Protein AF-A0A9D1MWW4-F1 (afdb_monomer_lite)

Foldseek 3Di:
DVVVVVVVVVVVVVVVVPDDDPDDDDPDDPDDPDDPPQAKDFDPCVVVVCVVVVPDPAAAQPFWDAPADCLLLPPVSVCNRTPRFQWAADDDDPPDDPPPPSNHTDQQGKFKKKWKDAPVDDPVPPPTDIDHHRDTDRRLEFAWMKMWIFIATNVGHTNDIDHIDIHGYHHPQFKAQPFADPVLVCCLVVFAEAQDKDADDQDTDIPHDFDKDKWKFKWFDDPHRTDPDTQATLVVLDGDPPCCVQAHSNGMGHHHPVQADPPQDFGMKMWMWMAGPSGYIYDIDIGTHGYDYDDPVPPDVVVVVVVVVVVVVVVVVVVVVVVVPDDPPPDDDDDDDDDDDDDD

Sequence (344 aa):
MKKILSLIIALMLLFSLTTVATAFAEEPTEGEEEQPARVVTVAEDVFTALEDITSLPTLHAAGNFQLNYDWLLDETTVKSVFVGAEYTLATPEEGEEEDTDKFAVAEGSDKVSVEYCSPSKDYKDENWSTTSPGKDISISASGWWNFRFVLKDADGEVLARTSYVSIYFSDEKAPVINDLSSDMKKVQEEGITVGSTYTIRTNLSINDTSSTTVTYVVYKYVKGAWTSEPIYDSKTKVVAEGYEDGISTSGVITMHEDDVLAGNSPVYKIVYTVTDAVGYVSATKEMTLFAKEAEDDAPNKMQVLQIVLYCVAAASAVAIVVLLLVKPKKATDSVNNDSGKSNK

Structure (mmCIF, N/CA/C/O backbone):
data_AF-A0A9D1MWW4-F1
#
_entry.id   AF-A0A9D1MWW4-F1
#
loop_
_atom_site.group_PDB
_atom_site.id
_atom_site.type_symbol
_atom_site.label_atom_id
_atom_site.label_alt_id
_atom_site.label_comp_id
_atom_site.label_asym_id
_atom_site.label_entity_id
_atom_site.label_seq_id
_atom_site.pdbx_PDB_ins_code
_atom_site.Cartn_x
_atom_site.Cartn_y
_atom_site.Cartn_z
_atom_site.occupancy
_atom_site.B_iso_or_equiv
_atom_site.auth_seq_id
_atom_site.auth_comp_id
_atom_site.auth_asym_id
_atom_site.auth_atom_id
_atom_site.pdbx_PDB_model_num
ATOM 1 N N . MET A 1 1 ? 42.847 -42.716 6.492 1.00 46.34 1 MET A N 1
ATOM 2 C CA . MET A 1 1 ? 41.615 -43.031 5.730 1.00 46.34 1 MET A CA 1
ATOM 3 C C . MET A 1 1 ? 40.570 -41.909 5.722 1.00 46.34 1 MET A C 1
ATOM 5 O O . MET A 1 1 ? 40.083 -41.614 4.644 1.00 46.34 1 MET A O 1
ATOM 9 N N . LYS A 1 2 ? 40.278 -41.196 6.826 1.00 39.16 2 LYS A N 1
ATOM 10 C CA . LYS A 1 2 ? 39.302 -40.073 6.806 1.00 39.16 2 LYS A CA 1
ATOM 11 C C . LYS A 1 2 ? 39.681 -38.873 5.910 1.00 39.16 2 LYS A C 1
ATOM 13 O O . LYS A 1 2 ? 38.801 -38.260 5.325 1.00 39.16 2 LYS A O 1
ATOM 18 N N . LYS A 1 3 ? 40.976 -38.572 5.739 1.00 40.72 3 LYS A N 1
ATOM 19 C CA . LYS A 1 3 ? 41.440 -37.449 4.891 1.00 40.72 3 LYS A CA 1
ATOM 20 C C . LYS A 1 3 ? 41.408 -37.733 3.379 1.00 40.72 3 LYS A C 1
ATOM 22 O O . LYS A 1 3 ? 41.350 -36.798 2.599 1.00 40.72 3 LYS A O 1
ATOM 27 N N . ILE A 1 4 ? 41.406 -39.006 2.974 1.00 52.12 4 ILE A N 1
ATOM 28 C CA . ILE A 1 4 ? 41.345 -39.410 1.555 1.00 52.12 4 ILE A CA 1
ATOM 29 C C . ILE A 1 4 ? 39.887 -39.446 1.077 1.00 52.12 4 ILE A C 1
ATOM 31 O O . ILE A 1 4 ? 39.592 -39.033 -0.037 1.00 52.12 4 ILE A O 1
ATOM 35 N N . LEU A 1 5 ? 38.958 -39.838 1.955 1.00 45.62 5 LEU A N 1
ATOM 36 C CA . LEU A 1 5 ? 37.527 -39.868 1.643 1.00 45.62 5 LEU A CA 1
ATOM 37 C C . LEU A 1 5 ? 36.947 -38.456 1.434 1.00 45.62 5 LEU A C 1
ATOM 39 O O . LEU A 1 5 ? 36.137 -38.250 0.539 1.00 45.62 5 LEU A O 1
ATOM 43 N N . SER A 1 6 ? 37.421 -37.468 2.201 1.00 45.72 6 SER A N 1
ATOM 44 C CA . SER A 1 6 ? 36.998 -36.069 2.042 1.00 45.72 6 SER A CA 1
ATOM 45 C C . SER A 1 6 ? 37.499 -35.432 0.741 1.00 45.72 6 SER A C 1
ATOM 47 O O . SER A 1 6 ? 36.835 -34.547 0.212 1.00 45.72 6 SER A O 1
ATOM 49 N N . LEU A 1 7 ? 38.643 -35.886 0.215 1.00 43.28 7 LEU A N 1
ATOM 50 C CA . LEU A 1 7 ? 39.197 -35.390 -1.046 1.00 43.28 7 LEU A CA 1
ATOM 51 C C . LEU A 1 7 ? 38.421 -35.946 -2.250 1.00 43.28 7 LEU A C 1
ATOM 53 O O . LEU A 1 7 ? 38.184 -35.223 -3.206 1.00 43.28 7 LEU A O 1
ATOM 57 N N . ILE A 1 8 ? 37.966 -37.201 -2.174 1.00 55.44 8 ILE A N 1
ATOM 58 C CA . ILE A 1 8 ? 37.160 -37.844 -3.226 1.00 55.44 8 ILE A CA 1
ATOM 59 C C . ILE A 1 8 ? 35.765 -37.206 -3.317 1.00 55.44 8 ILE A C 1
ATOM 61 O O . ILE A 1 8 ? 35.264 -36.988 -4.415 1.00 55.44 8 ILE A O 1
ATOM 65 N N . ILE A 1 9 ? 35.165 -36.839 -2.181 1.00 52.47 9 ILE A N 1
ATOM 66 C CA . ILE A 1 9 ? 33.856 -36.166 -2.151 1.00 52.47 9 ILE A CA 1
ATOM 67 C C . ILE A 1 9 ? 33.964 -34.724 -2.679 1.00 52.47 9 ILE A C 1
ATOM 69 O O . ILE A 1 9 ? 33.108 -34.293 -3.446 1.00 52.47 9 ILE A O 1
ATOM 73 N N . ALA A 1 10 ? 35.043 -34.004 -2.351 1.00 49.88 10 ALA A N 1
ATOM 74 C CA . ALA A 1 10 ? 35.299 -32.675 -2.911 1.00 49.88 10 ALA A CA 1
ATOM 75 C C . ALA A 1 10 ? 35.588 -32.718 -4.426 1.00 49.88 10 ALA A C 1
ATOM 77 O O . ALA A 1 10 ? 35.168 -31.821 -5.152 1.00 49.88 10 ALA A O 1
ATOM 78 N N . LEU A 1 11 ? 36.244 -33.777 -4.919 1.00 43.66 11 LEU A N 1
ATOM 79 C CA . LEU A 1 11 ? 36.512 -33.966 -6.348 1.00 43.66 11 LEU A CA 1
ATOM 80 C C . LEU A 1 11 ? 35.246 -34.349 -7.139 1.00 43.66 11 LEU A C 1
ATOM 82 O O . LEU A 1 11 ? 35.094 -33.915 -8.276 1.00 43.66 11 LEU A O 1
ATOM 86 N N . MET A 1 12 ? 34.316 -35.108 -6.541 1.00 49.41 12 MET A N 1
ATOM 87 C CA . MET A 1 12 ? 33.012 -35.399 -7.159 1.00 49.41 12 MET A CA 1
ATOM 88 C C . MET A 1 12 ? 32.105 -34.164 -7.227 1.00 49.41 12 MET A C 1
ATOM 90 O O . MET A 1 12 ? 31.415 -33.986 -8.225 1.00 49.41 12 MET A O 1
ATOM 94 N N . LEU A 1 13 ? 32.153 -33.281 -6.222 1.00 42.94 13 LEU A N 1
ATOM 95 C CA . LEU A 1 13 ? 31.431 -32.002 -6.248 1.00 42.94 13 LEU A CA 1
ATOM 96 C C . LEU A 1 13 ? 32.007 -31.015 -7.277 1.00 42.94 13 LEU A C 1
ATOM 98 O O . LEU A 1 13 ? 31.256 -30.233 -7.854 1.00 42.94 13 LEU A O 1
ATOM 102 N N . LEU A 1 14 ? 33.314 -31.084 -7.561 1.00 39.47 14 LEU A N 1
ATOM 103 C CA . LEU A 1 14 ? 33.930 -30.292 -8.632 1.00 39.47 14 LEU A CA 1
ATOM 104 C C . LEU A 1 14 ? 33.574 -30.803 -10.041 1.00 39.47 14 LEU A C 1
ATOM 106 O O . LEU A 1 14 ? 33.536 -30.007 -10.972 1.00 39.47 14 LEU A O 1
ATOM 110 N N . PHE A 1 15 ? 33.284 -32.100 -10.203 1.00 41.88 15 PHE A N 1
ATOM 111 C CA . PHE A 1 15 ? 32.857 -32.682 -11.486 1.00 41.88 15 PHE A CA 1
ATOM 112 C C . PHE A 1 15 ? 31.350 -32.550 -11.756 1.00 41.88 15 PHE A C 1
ATOM 114 O O . PHE A 1 15 ? 30.936 -32.608 -12.911 1.00 41.88 15 PHE A O 1
ATOM 121 N N . SER A 1 16 ? 30.520 -32.312 -10.734 1.00 38.75 16 SER A N 1
ATOM 122 C CA . SER A 1 16 ? 29.095 -31.994 -10.926 1.00 38.75 16 SER A CA 1
ATOM 123 C C . SER A 1 16 ? 28.831 -30.545 -11.359 1.00 38.75 16 SER A C 1
ATOM 125 O O . SER A 1 16 ? 27.694 -30.208 -11.662 1.00 38.75 16 SER A O 1
ATOM 127 N N . LEU A 1 17 ? 29.861 -29.692 -11.406 1.00 36.84 17 LEU A N 1
ATOM 128 C CA . LEU A 1 17 ? 29.777 -28.296 -11.861 1.00 36.84 17 LEU A CA 1
ATOM 129 C C . LEU A 1 17 ? 30.197 -28.097 -13.332 1.00 36.84 17 LEU A C 1
ATOM 131 O O . LEU A 1 17 ? 30.182 -26.972 -13.819 1.00 36.84 17 LEU A O 1
ATOM 135 N N . THR A 1 18 ? 30.538 -29.165 -14.063 1.00 41.66 18 THR A N 1
ATOM 136 C CA . THR A 1 18 ? 30.966 -29.095 -15.477 1.00 41.66 18 THR A CA 1
ATOM 137 C C . THR A 1 18 ? 30.227 -30.073 -16.390 1.00 41.66 18 THR A C 1
ATOM 139 O O . THR A 1 18 ? 30.796 -30.626 -17.329 1.00 41.66 18 THR A O 1
ATOM 142 N N . THR A 1 19 ? 28.926 -30.256 -16.168 1.00 35.41 19 THR A N 1
ATOM 143 C CA . THR A 1 19 ? 28.045 -30.850 -17.182 1.00 35.41 19 THR A CA 1
ATOM 144 C C . THR A 1 19 ? 26.983 -29.836 -17.571 1.00 35.41 19 THR A C 1
ATOM 146 O O . THR A 1 19 ? 25.923 -29.728 -16.965 1.00 35.41 19 THR A O 1
ATOM 149 N N . VAL A 1 20 ? 27.314 -29.059 -18.605 1.00 36.84 20 VAL A N 1
ATOM 150 C CA . VAL A 1 20 ? 26.319 -28.439 -19.477 1.00 36.84 20 VAL A CA 1
ATOM 151 C C . VAL A 1 20 ? 25.357 -29.551 -19.882 1.00 36.84 20 VAL A C 1
ATOM 153 O O . VAL A 1 20 ? 25.791 -30.596 -20.377 1.00 36.84 20 VAL A O 1
ATOM 156 N N . ALA A 1 21 ? 24.072 -29.352 -19.604 1.00 32.41 21 ALA A N 1
ATOM 157 C CA . ALA A 1 21 ? 23.013 -30.237 -20.044 1.00 32.41 21 ALA A CA 1
ATOM 158 C C . ALA A 1 21 ? 23.084 -30.364 -21.573 1.00 32.41 21 ALA A C 1
ATOM 160 O O . ALA A 1 21 ? 22.680 -29.473 -22.310 1.00 32.41 21 ALA A O 1
ATOM 161 N N . THR A 1 22 ? 23.636 -31.477 -22.045 1.00 39.69 22 THR A N 1
ATOM 162 C CA . THR A 1 22 ? 23.396 -31.979 -23.393 1.00 39.69 22 THR A CA 1
ATOM 163 C C . THR A 1 22 ? 22.080 -32.736 -23.307 1.00 39.69 22 THR A C 1
ATOM 165 O O . THR A 1 22 ? 22.032 -33.880 -22.859 1.00 39.69 22 THR A O 1
ATOM 168 N N . ALA A 1 23 ? 20.982 -32.056 -23.638 1.00 31.34 23 ALA A N 1
ATOM 169 C CA . ALA A 1 23 ? 19.735 -32.742 -23.929 1.00 31.34 23 ALA A CA 1
ATOM 170 C C . ALA A 1 23 ? 19.938 -33.556 -25.215 1.00 31.34 23 ALA A C 1
ATOM 172 O O . ALA A 1 23 ? 20.540 -33.082 -26.179 1.00 31.34 23 ALA A O 1
ATOM 173 N N . PHE A 1 24 ? 19.516 -34.816 -25.167 1.00 30.27 24 PHE A N 1
ATOM 174 C CA . PHE A 1 24 ? 19.646 -35.788 -26.242 1.00 30.27 24 PHE A CA 1
ATOM 175 C C . PHE A 1 24 ? 18.999 -35.271 -27.531 1.00 30.27 24 PHE A C 1
ATOM 177 O O . PHE A 1 24 ? 17.846 -34.852 -27.518 1.00 30.27 24 PHE A O 1
ATOM 184 N N . ALA A 1 25 ? 19.749 -35.348 -28.630 1.00 33.91 25 ALA A N 1
ATOM 185 C CA . ALA A 1 25 ? 19.219 -35.204 -29.975 1.00 33.91 25 ALA A CA 1
ATOM 186 C C . ALA A 1 25 ? 18.240 -36.355 -30.253 1.00 33.91 25 ALA A C 1
ATOM 188 O O . ALA A 1 25 ? 18.634 -37.523 -30.290 1.00 33.91 25 ALA A O 1
ATOM 189 N N . GLU A 1 26 ? 16.967 -36.011 -30.406 1.00 32.97 26 GLU A N 1
ATOM 190 C CA . GLU A 1 26 ? 15.970 -36.834 -31.081 1.00 32.97 26 GLU A CA 1
ATOM 191 C C . GLU A 1 26 ? 16.338 -36.862 -32.580 1.00 32.97 26 GLU A C 1
ATOM 193 O O . GLU A 1 26 ? 16.789 -35.851 -33.125 1.00 32.97 26 GLU A O 1
ATOM 198 N N . GLU A 1 27 ? 16.273 -38.030 -33.231 1.00 33.47 27 GLU A N 1
ATOM 199 C CA . GLU A 1 27 ? 16.581 -38.149 -34.666 1.00 33.47 27 GLU A CA 1
ATOM 200 C C . GLU A 1 27 ? 15.709 -37.176 -35.481 1.00 33.47 27 GLU A C 1
ATOM 202 O O . GLU A 1 27 ? 14.513 -37.063 -35.201 1.00 33.47 27 GLU A O 1
ATOM 207 N N . PRO A 1 28 ? 16.262 -36.476 -36.490 1.00 35.19 28 PRO A N 1
ATOM 208 C CA . PRO A 1 28 ? 15.517 -35.447 -37.191 1.00 35.19 28 PRO A CA 1
ATOM 209 C C . PRO A 1 28 ? 14.438 -36.089 -38.066 1.00 35.19 28 PRO A C 1
ATOM 211 O O . PRO A 1 28 ? 14.731 -36.846 -38.994 1.00 35.19 28 PRO A O 1
ATOM 214 N N . THR A 1 29 ? 13.180 -35.740 -37.813 1.00 39.19 29 THR A N 1
ATOM 215 C CA . THR A 1 29 ? 12.151 -35.763 -38.853 1.00 39.19 29 THR A CA 1
ATOM 216 C C . THR A 1 29 ? 12.587 -34.804 -39.957 1.00 39.19 29 THR A C 1
ATOM 218 O O . THR A 1 29 ? 12.732 -33.607 -39.722 1.00 39.19 29 THR A O 1
ATOM 221 N N . GLU A 1 30 ? 12.850 -35.336 -41.152 1.00 39.34 30 GLU A N 1
ATOM 222 C CA . GLU A 1 30 ? 13.152 -34.537 -42.339 1.00 39.34 30 GLU A CA 1
ATOM 223 C C . GLU A 1 30 ? 12.037 -33.511 -42.584 1.00 39.34 30 GLU A C 1
ATOM 225 O O . GLU A 1 30 ? 10.901 -33.884 -42.883 1.00 39.34 30 GLU A O 1
ATOM 230 N N . GLY A 1 31 ? 12.391 -32.226 -42.508 1.00 46.25 31 GLY A N 1
ATOM 231 C CA . GLY A 1 31 ? 11.574 -31.134 -43.029 1.00 46.25 31 GLY A CA 1
ATOM 232 C C . GLY A 1 31 ? 11.168 -30.082 -42.005 1.00 46.25 31 GLY A C 1
ATOM 233 O O . GLY A 1 31 ? 9.990 -29.973 -41.711 1.00 46.25 31 GLY A O 1
ATOM 234 N N . GLU A 1 32 ? 12.137 -29.314 -41.510 1.00 38.41 32 GLU A N 1
ATOM 235 C CA . GLU A 1 32 ? 12.096 -27.858 -41.273 1.00 38.41 32 GLU A CA 1
ATOM 236 C C . GLU A 1 32 ? 13.439 -27.498 -40.615 1.00 38.41 32 GLU A C 1
ATOM 238 O O . GLU A 1 32 ? 13.757 -27.971 -39.528 1.00 38.41 32 GLU A O 1
ATOM 243 N N . GLU A 1 33 ? 14.300 -26.752 -41.317 1.00 35.81 33 GLU A N 1
ATOM 244 C CA . GLU A 1 33 ? 15.530 -26.220 -40.718 1.00 35.81 33 GLU A CA 1
ATOM 245 C C . GLU A 1 33 ? 15.128 -25.147 -39.694 1.00 35.81 33 GLU A C 1
ATOM 247 O O . GLU A 1 33 ? 14.964 -23.979 -40.045 1.00 35.81 33 GLU A O 1
ATOM 252 N N . GLU A 1 34 ? 14.937 -25.536 -38.430 1.00 39.41 34 GLU A N 1
ATOM 253 C CA . GLU A 1 34 ? 14.918 -24.583 -37.320 1.00 39.41 34 GLU A CA 1
ATOM 254 C C . GLU A 1 34 ? 16.267 -23.856 -37.317 1.00 39.41 34 GLU A C 1
ATOM 256 O O . GLU A 1 34 ? 17.320 -24.446 -37.047 1.00 39.41 34 GLU A O 1
ATOM 261 N N . GLN A 1 35 ? 16.254 -22.564 -37.658 1.00 42.75 35 GLN A N 1
ATOM 262 C CA . GLN A 1 35 ? 17.411 -21.715 -37.414 1.00 42.75 35 GLN A CA 1
ATOM 263 C C . GLN A 1 35 ? 17.721 -21.787 -35.913 1.00 42.75 35 GLN A C 1
ATOM 265 O O . GLN A 1 35 ? 16.809 -21.600 -35.105 1.00 42.75 35 GLN A O 1
ATOM 270 N N . PRO A 1 36 ? 18.971 -22.077 -35.510 1.00 43.97 36 PRO A N 1
ATOM 271 C CA . PRO A 1 36 ? 19.301 -22.153 -34.097 1.00 43.97 36 PRO A CA 1
ATOM 272 C C . PRO A 1 36 ? 18.956 -20.815 -33.439 1.00 43.97 36 PRO A C 1
ATOM 274 O O . PRO A 1 36 ? 19.409 -19.769 -33.906 1.00 43.97 36 PRO A O 1
ATOM 277 N N . ALA A 1 37 ? 18.150 -20.853 -32.373 1.00 56.47 37 ALA A N 1
ATOM 278 C CA . ALA A 1 37 ? 17.769 -19.666 -31.615 1.00 56.47 37 ALA A CA 1
ATOM 279 C C . ALA A 1 37 ? 19.021 -18.838 -31.271 1.00 56.47 37 ALA A C 1
ATOM 281 O O . ALA A 1 37 ? 19.982 -19.360 -30.694 1.00 56.47 37 ALA A O 1
ATOM 282 N N . ARG A 1 38 ? 19.035 -17.557 -31.667 1.00 69.69 38 ARG A N 1
ATOM 283 C CA . ARG A 1 38 ? 20.162 -16.644 -31.434 1.00 69.69 38 ARG A CA 1
ATOM 284 C C . ARG A 1 38 ? 20.416 -16.528 -29.930 1.00 69.69 38 ARG A C 1
ATOM 286 O O . ARG A 1 38 ? 19.570 -16.035 -29.189 1.00 69.69 38 ARG A O 1
ATOM 293 N N . VAL A 1 39 ? 21.588 -16.973 -29.481 1.00 68.75 39 VAL A N 1
ATOM 294 C CA . VAL A 1 39 ? 21.973 -16.921 -28.064 1.00 68.75 39 VAL A CA 1
ATOM 295 C C . VAL A 1 39 ? 22.511 -15.532 -27.739 1.00 68.75 39 VAL A C 1
ATOM 297 O O . VAL A 1 39 ? 23.572 -15.153 -28.233 1.00 68.75 39 VAL A O 1
ATOM 300 N N . VAL A 1 40 ? 21.800 -14.800 -26.883 1.00 71.12 40 VAL A N 1
ATOM 301 C CA . VAL A 1 40 ? 22.259 -13.525 -26.320 1.00 71.12 40 VAL A CA 1
ATOM 302 C C . VAL A 1 40 ? 22.621 -13.722 -24.851 1.00 71.12 40 VAL A C 1
ATOM 304 O O . VAL A 1 40 ? 21.863 -14.320 -24.089 1.00 71.12 40 VAL A O 1
ATOM 307 N N . THR A 1 41 ? 23.778 -13.209 -24.433 1.00 77.81 41 THR A N 1
ATOM 308 C CA . THR A 1 41 ? 24.230 -13.258 -23.031 1.00 77.81 41 THR A CA 1
ATOM 309 C C . THR A 1 41 ? 24.564 -11.870 -22.507 1.00 77.81 41 THR A C 1
ATOM 311 O O . THR A 1 41 ? 25.011 -11.014 -23.266 1.00 77.81 41 THR A O 1
ATOM 314 N N . VAL A 1 42 ? 24.392 -11.651 -21.203 1.00 72.75 42 VAL A N 1
ATOM 315 C CA . VAL A 1 42 ? 24.791 -10.399 -20.543 1.00 72.75 42 VAL A CA 1
ATOM 316 C C . VAL A 1 42 ? 26.218 -10.529 -20.020 1.00 72.75 42 VAL A C 1
ATOM 318 O O . VAL A 1 42 ? 26.533 -11.514 -19.352 1.00 72.75 42 VAL A O 1
ATOM 321 N N . ALA A 1 43 ? 27.073 -9.554 -20.322 1.00 69.94 43 ALA A N 1
ATOM 322 C CA . ALA A 1 43 ? 28.448 -9.535 -19.832 1.00 69.94 43 ALA A CA 1
ATOM 323 C C . ALA A 1 43 ? 28.528 -9.164 -18.328 1.00 69.94 43 ALA A C 1
ATOM 325 O O . ALA A 1 43 ? 27.675 -8.453 -17.796 1.00 69.94 43 ALA A O 1
ATOM 326 N N . GLU A 1 44 ? 29.528 -9.679 -17.602 1.00 57.19 44 GLU A N 1
ATOM 327 C CA . GLU A 1 44 ? 29.669 -9.474 -16.143 1.00 57.19 44 GLU A CA 1
ATOM 328 C C . GLU A 1 44 ? 30.106 -8.044 -15.756 1.00 57.19 44 GLU A C 1
ATOM 330 O O . GLU A 1 44 ? 29.868 -7.598 -14.637 1.00 57.19 44 GLU A O 1
ATOM 335 N N . ASP A 1 45 ? 30.713 -7.295 -16.672 1.00 56.81 45 ASP A N 1
ATOM 336 C CA . ASP A 1 45 ? 31.171 -5.906 -16.511 1.00 56.81 45 ASP A CA 1
ATOM 337 C C . ASP A 1 45 ? 30.034 -4.864 -16.574 1.00 56.81 45 ASP A C 1
ATOM 339 O O . ASP A 1 45 ? 30.206 -3.710 -16.181 1.00 56.81 45 ASP A O 1
ATOM 343 N N . VAL A 1 46 ? 28.830 -5.285 -16.967 1.00 54.72 46 VAL A N 1
ATOM 344 C CA . VAL A 1 46 ? 27.601 -4.469 -16.983 1.00 54.72 46 VAL A CA 1
ATOM 345 C C . VAL A 1 46 ? 27.216 -3.979 -15.586 1.00 54.72 46 VAL A C 1
ATOM 347 O O . VAL A 1 46 ? 26.645 -2.897 -15.435 1.00 54.72 46 VAL 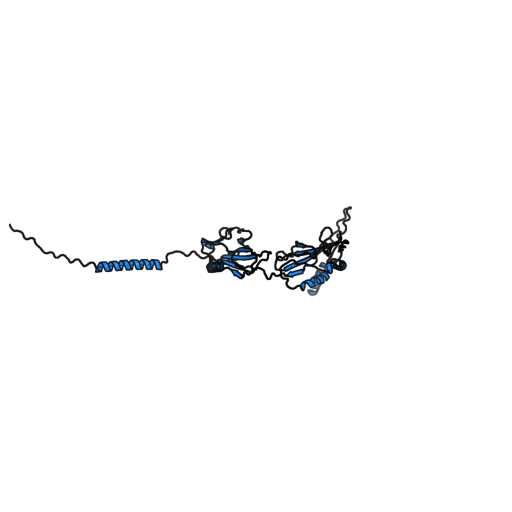A O 1
ATOM 350 N N . PHE A 1 47 ? 27.564 -4.737 -14.543 1.00 52.34 47 PHE A N 1
ATOM 351 C CA . PHE A 1 47 ? 27.344 -4.308 -13.164 1.00 52.34 47 PHE A CA 1
ATOM 352 C C . PHE A 1 47 ? 28.123 -3.040 -12.831 1.00 52.34 47 PHE A C 1
ATOM 354 O O . PHE A 1 47 ? 27.599 -2.211 -12.102 1.00 52.34 47 PHE A O 1
ATOM 361 N N . THR A 1 48 ? 29.298 -2.826 -13.425 1.00 49.69 48 THR A N 1
ATOM 362 C CA . THR A 1 48 ? 30.083 -1.602 -13.230 1.00 49.69 48 THR A CA 1
ATOM 363 C C . THR A 1 48 ? 29.413 -0.382 -13.879 1.00 49.69 48 THR A C 1
ATOM 365 O O . THR A 1 48 ? 29.479 0.715 -13.334 1.00 49.69 48 THR A O 1
ATOM 368 N N . ALA A 1 49 ? 28.677 -0.563 -14.983 1.00 47.62 49 ALA A N 1
ATOM 369 C CA . ALA A 1 49 ? 27.866 0.503 -15.590 1.00 47.62 49 ALA A CA 1
ATOM 370 C C . ALA A 1 49 ? 26.605 0.843 -14.765 1.00 47.62 49 ALA A C 1
ATOM 372 O O . ALA A 1 49 ? 26.124 1.975 -14.798 1.00 47.62 49 ALA A O 1
ATOM 373 N N . LEU A 1 50 ? 26.078 -0.126 -14.005 1.00 51.38 50 LEU A N 1
ATOM 374 C CA . LEU A 1 50 ? 24.996 0.079 -13.036 1.00 51.38 50 LEU A CA 1
ATOM 375 C C . LEU A 1 50 ? 25.518 0.495 -11.644 1.00 51.38 50 LEU A C 1
ATOM 377 O O . LEU A 1 50 ? 24.749 1.018 -10.847 1.00 51.38 50 LEU A O 1
ATOM 381 N N . GLU A 1 51 ? 26.800 0.303 -11.323 1.00 48.66 51 GLU A N 1
ATOM 382 C CA . GLU A 1 51 ? 27.404 0.697 -10.040 1.00 48.66 51 GLU A CA 1
ATOM 383 C C . GLU A 1 51 ? 27.406 2.218 -9.846 1.00 48.66 51 GLU A C 1
ATOM 385 O O . GLU A 1 51 ? 27.221 2.670 -8.715 1.00 48.66 51 GLU A O 1
ATOM 390 N N . ASP A 1 52 ? 27.463 3.015 -10.919 1.00 47.88 52 ASP A N 1
ATOM 391 C CA . ASP A 1 52 ? 27.252 4.470 -10.847 1.00 47.88 52 ASP A CA 1
ATOM 392 C C . ASP A 1 52 ? 25.872 4.836 -10.244 1.00 47.88 52 ASP A C 1
ATOM 394 O O . ASP A 1 52 ? 25.724 5.893 -9.626 1.00 47.88 52 ASP A O 1
ATOM 398 N N . ILE A 1 53 ? 24.877 3.935 -10.310 1.00 48.28 53 ILE A N 1
ATOM 399 C CA . ILE A 1 53 ? 23.531 4.099 -9.718 1.00 48.28 53 ILE A CA 1
ATOM 400 C C . ILE A 1 53 ? 23.551 3.941 -8.197 1.00 48.28 53 ILE A C 1
ATOM 402 O O . ILE A 1 53 ? 22.752 4.568 -7.502 1.00 48.28 53 ILE A O 1
ATOM 406 N N . THR A 1 54 ? 24.473 3.142 -7.649 1.00 43.97 54 THR A N 1
ATOM 407 C CA . THR A 1 54 ? 24.574 2.926 -6.191 1.00 43.97 54 THR A CA 1
ATOM 408 C C . THR A 1 54 ? 24.996 4.186 -5.429 1.00 43.97 54 THR A C 1
ATOM 410 O O . THR A 1 54 ? 24.862 4.245 -4.207 1.00 43.97 54 THR A O 1
ATOM 413 N N . SER A 1 55 ? 25.457 5.212 -6.154 1.00 42.97 55 SER A N 1
ATOM 414 C CA . SER A 1 55 ? 25.785 6.535 -5.624 1.00 42.97 55 SER A CA 1
ATOM 415 C C . SER A 1 55 ? 24.607 7.517 -5.598 1.00 42.97 55 SER A C 1
ATOM 417 O O . SER A 1 55 ? 24.759 8.624 -5.074 1.00 42.97 55 SER A O 1
ATOM 419 N N . LEU A 1 56 ? 23.433 7.142 -6.128 1.00 49.94 56 LEU A N 1
ATOM 420 C CA . LEU A 1 56 ? 22.279 8.034 -6.128 1.00 49.94 56 LEU A CA 1
ATOM 421 C C . LEU A 1 56 ? 21.777 8.228 -4.686 1.00 49.94 56 LEU A C 1
ATOM 423 O O . LEU A 1 56 ? 21.409 7.251 -4.026 1.00 49.94 56 LEU A O 1
ATOM 427 N N . PRO A 1 57 ? 21.758 9.471 -4.167 1.00 49.47 57 PRO A N 1
ATOM 428 C CA . PRO A 1 57 ? 21.145 9.749 -2.878 1.00 49.47 57 PRO A CA 1
ATOM 429 C C . PRO A 1 57 ? 19.667 9.352 -2.914 1.00 49.47 57 PRO A C 1
ATOM 431 O O . PRO A 1 57 ? 19.057 9.312 -3.982 1.00 49.47 57 PRO A O 1
ATOM 434 N N . THR A 1 58 ? 19.085 9.101 -1.739 1.00 52.22 58 THR A N 1
ATOM 435 C CA . THR A 1 58 ? 17.635 9.005 -1.543 1.00 52.22 58 THR A CA 1
ATOM 436 C C . THR A 1 58 ? 16.914 10.042 -2.408 1.00 52.22 58 THR A C 1
ATOM 438 O O . THR A 1 58 ? 17.076 11.244 -2.192 1.00 52.22 58 THR A O 1
ATOM 441 N N . LEU A 1 59 ? 16.154 9.588 -3.408 1.00 59.34 59 LEU A N 1
ATOM 442 C CA . LEU A 1 59 ? 15.429 10.484 -4.303 1.00 59.34 59 LEU A CA 1
ATOM 443 C C . LEU A 1 59 ? 14.077 10.826 -3.675 1.00 59.34 59 LEU A C 1
ATOM 445 O O . LEU A 1 59 ? 13.320 9.943 -3.259 1.00 59.34 59 LEU A O 1
ATOM 449 N N . HIS A 1 60 ? 13.775 12.121 -3.596 1.00 54.41 60 HIS A N 1
ATOM 450 C CA . HIS A 1 60 ? 12.501 12.597 -3.071 1.00 54.41 60 HIS A CA 1
ATOM 451 C C . HIS A 1 60 ? 11.373 12.248 -4.058 1.00 54.41 60 HIS A C 1
ATOM 453 O O . HIS A 1 60 ? 11.433 12.596 -5.236 1.00 54.41 60 HIS A O 1
ATOM 459 N N . ALA A 1 61 ? 10.363 11.522 -3.585 1.00 54.06 61 ALA A N 1
ATOM 460 C CA . ALA A 1 61 ? 9.421 10.742 -4.387 1.00 54.06 61 ALA A CA 1
ATOM 461 C C . ALA A 1 61 ? 8.259 11.559 -4.987 1.00 54.06 61 ALA A C 1
ATOM 463 O O . ALA A 1 61 ? 7.111 11.131 -4.982 1.00 54.06 61 ALA A O 1
ATOM 464 N N . ALA A 1 62 ? 8.524 12.738 -5.538 1.00 50.66 62 ALA A N 1
ATOM 465 C CA . ALA A 1 62 ? 7.491 13.502 -6.231 1.00 50.66 62 ALA A CA 1
ATOM 466 C C . ALA A 1 62 ? 7.876 13.713 -7.694 1.00 50.66 62 ALA A C 1
ATOM 468 O O . ALA A 1 62 ? 8.540 14.693 -8.028 1.00 50.66 62 ALA A O 1
ATOM 469 N N . GLY A 1 63 ? 7.425 12.807 -8.568 1.00 61.50 63 GLY A N 1
ATOM 470 C CA . GLY A 1 63 ? 7.405 13.058 -10.006 1.00 61.50 63 GLY A CA 1
ATOM 471 C C . GLY A 1 63 ? 7.730 11.863 -10.889 1.00 61.50 63 GLY A C 1
ATOM 472 O O . GLY A 1 63 ? 7.699 10.701 -10.482 1.00 61.50 63 GLY A O 1
ATOM 473 N N . ASN A 1 64 ? 8.021 12.200 -12.138 1.00 70.25 64 ASN A N 1
ATOM 474 C CA . ASN A 1 64 ? 8.447 11.258 -13.149 1.00 70.25 64 ASN A CA 1
ATOM 475 C C . ASN A 1 64 ? 9.947 10.988 -13.003 1.00 70.25 64 ASN A C 1
ATOM 477 O O . ASN A 1 64 ? 10.750 11.919 -12.945 1.00 70.25 64 ASN A O 1
ATOM 481 N N . PHE A 1 65 ? 10.319 9.713 -12.934 1.00 77.00 65 PHE A N 1
ATOM 482 C CA . PHE A 1 65 ? 11.705 9.266 -12.929 1.00 77.00 65 PHE A CA 1
ATOM 483 C C . PHE A 1 65 ? 12.079 8.738 -14.310 1.00 77.00 65 PHE A C 1
ATOM 485 O O . PHE A 1 65 ? 11.359 7.922 -14.875 1.00 77.00 65 PHE A O 1
ATOM 492 N N . GLN A 1 66 ? 13.220 9.162 -14.841 1.00 77.25 66 GLN A N 1
ATOM 493 C CA . GLN A 1 66 ? 13.749 8.634 -16.093 1.00 77.25 66 GLN A CA 1
ATOM 494 C C . GLN A 1 66 ? 15.032 7.867 -15.811 1.00 77.25 66 GLN A C 1
ATOM 496 O O . GLN A 1 66 ? 16.006 8.431 -15.314 1.00 77.25 66 GLN A O 1
ATOM 501 N N . LEU A 1 67 ? 15.054 6.590 -16.187 1.00 73.88 67 LEU A N 1
ATOM 502 C CA . LEU A 1 67 ? 16.297 5.835 -16.273 1.00 73.88 67 LEU A CA 1
ATOM 503 C C . LEU A 1 67 ? 16.910 6.113 -17.655 1.00 73.88 67 LEU A C 1
ATOM 505 O O . LEU A 1 67 ? 16.545 5.487 -18.651 1.00 73.88 67 LEU A O 1
ATOM 509 N N . ASN A 1 68 ? 17.771 7.128 -17.724 1.00 68.50 68 ASN A N 1
ATOM 510 C CA . ASN A 1 68 ? 18.386 7.629 -18.954 1.00 68.50 68 ASN A CA 1
ATOM 511 C C . ASN A 1 68 ? 19.897 7.405 -18.877 1.00 68.50 68 ASN A C 1
ATOM 513 O O . ASN A 1 68 ? 20.540 7.892 -17.950 1.00 68.50 68 ASN A O 1
ATOM 517 N N . TYR A 1 69 ? 20.438 6.647 -19.828 1.00 73.06 69 TYR A N 1
ATOM 518 C CA . TYR A 1 69 ? 21.857 6.326 -19.885 1.00 73.06 69 TYR A CA 1
ATOM 519 C C . TYR A 1 69 ? 22.409 6.551 -21.283 1.00 73.06 69 TYR A C 1
ATOM 521 O O . TYR A 1 69 ? 21.924 5.963 -22.248 1.00 73.06 69 TYR A O 1
ATOM 529 N N . ASP A 1 70 ? 23.470 7.349 -21.369 1.00 77.00 70 ASP A N 1
ATOM 530 C CA . ASP A 1 70 ? 24.104 7.703 -22.639 1.00 77.00 70 ASP A CA 1
ATOM 531 C C . ASP A 1 70 ? 24.777 6.506 -23.324 1.00 77.00 70 ASP A C 1
ATOM 533 O O . ASP A 1 70 ? 24.920 6.509 -24.541 1.00 77.00 70 ASP A O 1
ATOM 537 N N . TRP A 1 71 ? 25.127 5.444 -22.586 1.00 81.25 71 TRP A N 1
ATOM 538 C CA . TRP A 1 71 ? 25.698 4.233 -23.190 1.00 81.25 71 TRP A CA 1
ATOM 539 C C . TRP A 1 71 ? 24.718 3.510 -24.123 1.00 81.25 71 TRP A C 1
ATOM 541 O O . TRP A 1 71 ? 25.157 2.811 -25.030 1.00 81.25 71 TRP A O 1
ATOM 551 N N . LEU A 1 72 ? 23.404 3.709 -23.953 1.00 85.31 72 LEU A N 1
ATOM 552 C CA . LEU A 1 72 ? 22.392 3.191 -24.881 1.00 85.31 72 LEU A CA 1
ATOM 553 C C . LEU A 1 72 ? 22.450 3.880 -26.254 1.00 85.31 72 LEU A C 1
ATOM 555 O O . LEU A 1 72 ? 21.886 3.368 -27.211 1.00 85.31 72 LEU A O 1
ATOM 559 N N . LEU A 1 73 ? 23.131 5.026 -26.355 1.00 86.50 73 LEU A N 1
ATOM 560 C CA . LEU A 1 73 ? 23.364 5.749 -27.607 1.00 86.50 73 LEU A CA 1
ATOM 561 C C . LEU A 1 73 ? 24.665 5.314 -28.306 1.00 86.50 73 LEU A C 1
ATOM 563 O O . LEU A 1 73 ? 24.994 5.834 -29.369 1.00 86.50 73 LEU A O 1
ATOM 567 N N . ASP A 1 74 ? 25.414 4.375 -27.725 1.00 87.75 74 ASP A N 1
ATOM 568 C CA . ASP A 1 74 ? 26.599 3.779 -28.336 1.00 87.75 74 ASP A CA 1
ATOM 569 C C . ASP A 1 74 ? 26.342 2.301 -28.632 1.00 87.75 74 ASP A C 1
ATOM 571 O O . ASP A 1 74 ? 26.417 1.439 -27.754 1.00 87.75 74 ASP A O 1
ATOM 575 N N . GLU A 1 75 ? 26.088 1.993 -29.905 1.00 89.62 75 GLU A N 1
ATOM 576 C CA . GLU A 1 75 ? 25.844 0.625 -30.365 1.00 89.62 75 GLU A CA 1
ATOM 577 C C . GLU A 1 75 ? 26.952 -0.353 -29.966 1.00 89.62 75 GLU A C 1
ATOM 579 O O . GLU A 1 75 ? 26.672 -1.524 -29.709 1.00 89.62 75 GLU A O 1
ATOM 584 N N . THR A 1 76 ? 28.207 0.106 -29.918 1.00 86.69 76 THR A N 1
ATOM 585 C CA . THR A 1 76 ? 29.344 -0.748 -29.551 1.00 86.69 76 THR A CA 1
ATOM 586 C C . THR A 1 76 ? 29.229 -1.169 -28.095 1.00 86.69 76 THR A C 1
ATOM 588 O O . THR A 1 76 ? 29.396 -2.348 -27.781 1.00 86.69 76 THR A O 1
ATOM 591 N N . THR A 1 77 ? 28.884 -0.221 -27.224 1.00 84.94 77 THR A N 1
ATOM 592 C CA . THR A 1 77 ? 28.687 -0.481 -25.798 1.00 84.94 77 THR A CA 1
ATOM 593 C C . THR A 1 77 ? 27.440 -1.334 -25.555 1.00 84.94 77 THR A C 1
ATOM 595 O O . THR A 1 77 ? 27.480 -2.275 -24.766 1.00 84.94 77 THR A O 1
ATOM 598 N N . VAL A 1 78 ? 26.339 -1.109 -26.281 1.00 86.56 78 VAL A N 1
ATOM 599 C CA . VAL A 1 78 ? 25.149 -1.973 -26.164 1.00 86.56 78 VAL A CA 1
ATOM 600 C C . VAL A 1 78 ? 25.464 -3.417 -26.564 1.00 86.56 78 VAL A C 1
ATOM 602 O O . VAL A 1 78 ? 25.090 -4.348 -25.851 1.00 86.56 78 VAL A O 1
ATOM 605 N N . LYS A 1 79 ? 26.205 -3.617 -27.659 1.00 88.31 79 LYS A N 1
ATOM 606 C CA . LYS A 1 79 ? 26.626 -4.946 -28.132 1.00 88.31 79 LYS A CA 1
ATOM 607 C C . LYS A 1 79 ? 27.657 -5.614 -27.219 1.00 88.31 79 LYS A C 1
ATOM 609 O O . LYS A 1 79 ? 27.746 -6.840 -27.219 1.00 88.31 79 LYS A O 1
ATOM 614 N N . SER A 1 80 ? 28.430 -4.849 -26.442 1.00 83.88 80 SER A N 1
ATOM 615 C CA . SER A 1 80 ? 29.306 -5.424 -25.414 1.00 83.88 80 SER A CA 1
ATOM 616 C C . SER A 1 80 ? 28.532 -5.830 -24.159 1.00 83.88 80 SER A C 1
ATOM 618 O O . SER A 1 80 ? 28.846 -6.856 -23.567 1.00 83.88 80 SER A O 1
ATOM 620 N N . VAL A 1 81 ? 27.500 -5.066 -23.782 1.00 83.12 81 VAL A N 1
ATOM 621 C CA . VAL A 1 81 ? 26.593 -5.380 -22.663 1.00 83.12 81 VAL A CA 1
ATOM 622 C C . VAL A 1 81 ? 25.758 -6.626 -22.974 1.00 83.12 81 VAL A C 1
ATOM 624 O O . VAL A 1 81 ? 25.684 -7.548 -22.161 1.00 83.12 81 VAL A O 1
ATOM 627 N N . PHE A 1 82 ? 25.144 -6.660 -24.159 1.00 87.69 82 PHE A N 1
ATOM 628 C CA . PHE A 1 82 ? 24.339 -7.767 -24.666 1.00 87.69 82 PHE A CA 1
ATOM 629 C C . PHE A 1 82 ? 25.082 -8.472 -25.801 1.00 87.69 82 PHE A C 1
ATOM 631 O O . PHE A 1 82 ? 24.884 -8.194 -26.985 1.00 87.69 82 PHE A O 1
ATOM 638 N N . VAL A 1 83 ? 25.957 -9.400 -25.430 1.00 86.06 83 VAL A N 1
ATOM 639 C CA . VAL A 1 83 ? 26.789 -10.139 -26.379 1.00 86.06 83 VAL A CA 1
ATOM 640 C C . VAL A 1 83 ? 25.894 -10.962 -27.303 1.00 86.06 83 VAL A C 1
ATOM 642 O O . VAL A 1 83 ? 25.144 -11.819 -26.838 1.00 86.06 83 VAL A O 1
ATOM 645 N N . GLY A 1 84 ? 25.994 -10.698 -28.608 1.00 86.50 84 GLY A N 1
ATOM 646 C CA . GLY A 1 84 ? 25.166 -11.328 -29.642 1.00 86.50 84 GLY A CA 1
ATOM 647 C C . GLY A 1 84 ? 23.936 -10.518 -30.065 1.00 86.50 84 GLY A C 1
ATOM 648 O O . GLY A 1 84 ? 23.183 -10.997 -30.907 1.00 86.50 84 GLY A O 1
ATOM 649 N N . ALA A 1 85 ? 23.735 -9.314 -29.519 1.00 88.69 85 ALA A N 1
ATOM 650 C CA . ALA A 1 85 ? 22.650 -8.423 -29.920 1.00 88.69 85 ALA A CA 1
ATOM 651 C C . ALA A 1 85 ? 22.859 -7.816 -31.317 1.00 88.69 85 ALA A C 1
ATOM 653 O O . ALA A 1 85 ? 23.952 -7.367 -31.677 1.00 88.69 85 ALA A O 1
ATOM 654 N N . GLU A 1 86 ? 21.770 -7.702 -32.066 1.00 92.44 86 GLU A N 1
ATOM 655 C CA . GLU A 1 86 ? 21.683 -6.953 -33.316 1.00 92.44 86 GLU A CA 1
ATOM 656 C C . GLU A 1 86 ? 21.041 -5.595 -33.039 1.00 92.44 86 GLU A C 1
ATOM 658 O O . GLU A 1 86 ? 19.863 -5.378 -33.292 1.00 92.44 86 GLU A O 1
ATOM 663 N N . TYR A 1 87 ? 21.828 -4.683 -32.467 1.00 90.06 87 TYR A N 1
ATOM 664 C CA . TYR A 1 87 ? 21.373 -3.347 -32.074 1.00 90.06 87 TYR A CA 1
ATOM 665 C C . TYR A 1 87 ? 21.904 -2.258 -33.016 1.00 90.06 87 TYR A C 1
ATOM 667 O O . TYR A 1 87 ? 23.121 -2.100 -33.137 1.00 90.06 87 TYR A O 1
ATOM 675 N N . THR A 1 88 ? 21.021 -1.487 -33.647 1.00 92.69 88 THR A N 1
ATOM 676 C CA . THR A 1 88 ? 21.375 -0.349 -34.505 1.00 92.69 88 THR A CA 1
ATOM 677 C C . THR A 1 88 ? 20.423 0.815 -34.279 1.00 92.69 88 THR A C 1
ATOM 679 O O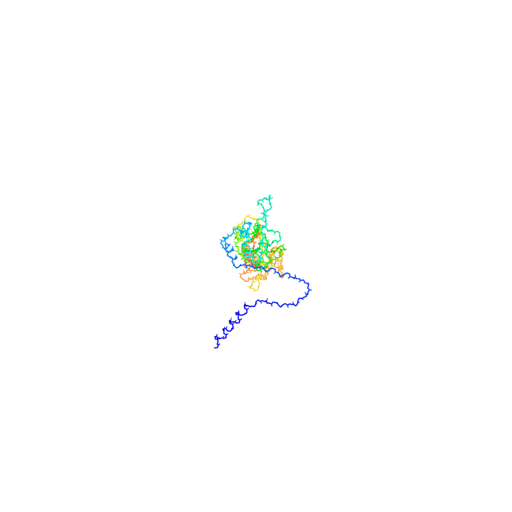 . THR A 1 88 ? 19.205 0.648 -34.331 1.00 92.69 88 THR A O 1
ATOM 682 N N . LEU A 1 89 ? 20.972 2.006 -34.039 1.00 89.75 89 LEU A N 1
ATOM 683 C CA . LEU A 1 89 ? 20.178 3.210 -33.808 1.00 89.75 89 LEU A CA 1
ATOM 684 C C . LEU A 1 89 ? 19.498 3.668 -35.100 1.00 89.75 89 LEU A C 1
ATOM 686 O O . LEU A 1 89 ? 20.041 3.536 -36.200 1.00 89.75 89 LEU A O 1
ATOM 690 N N . ALA A 1 90 ? 18.294 4.220 -34.967 1.00 88.62 90 ALA A N 1
ATOM 691 C CA . ALA A 1 90 ? 17.609 4.832 -36.093 1.00 88.62 90 ALA A CA 1
ATOM 692 C C . ALA A 1 90 ? 18.410 6.051 -36.573 1.00 88.62 90 ALA A C 1
ATOM 694 O O . ALA A 1 90 ? 18.867 6.871 -35.776 1.00 88.62 90 ALA A O 1
ATOM 695 N N . THR A 1 91 ? 18.580 6.178 -37.889 1.00 80.69 91 THR A N 1
ATOM 696 C CA . THR A 1 91 ? 19.119 7.412 -38.468 1.00 80.69 91 THR A CA 1
ATOM 697 C C . THR A 1 91 ? 17.971 8.417 -38.564 1.00 80.69 91 THR A C 1
ATOM 699 O O . THR A 1 91 ? 16.956 8.063 -39.164 1.00 80.69 91 THR A O 1
ATOM 702 N N . PRO A 1 92 ? 18.090 9.630 -37.994 1.00 68.00 92 PRO A N 1
ATOM 703 C CA . PRO A 1 92 ? 17.049 10.645 -38.120 1.00 68.00 92 PRO A CA 1
ATOM 704 C C . PRO A 1 92 ? 16.786 10.947 -39.598 1.00 68.00 92 PRO A C 1
ATOM 706 O O . PRO A 1 92 ? 17.739 11.115 -40.366 1.00 68.00 92 PRO A O 1
ATOM 709 N N . GLU A 1 93 ? 15.521 11.018 -40.009 1.00 67.88 93 GLU A N 1
ATOM 710 C CA . GLU A 1 93 ? 15.195 11.451 -41.368 1.00 67.88 93 GLU A CA 1
ATOM 711 C C . GLU A 1 93 ? 15.537 12.945 -41.531 1.00 67.88 93 GLU A C 1
ATOM 713 O O . GLU A 1 93 ? 15.320 13.757 -40.626 1.00 67.88 93 GLU A O 1
ATOM 718 N N . GLU A 1 94 ? 16.119 13.332 -42.676 1.00 55.91 94 GLU A N 1
ATOM 719 C CA . GLU A 1 94 ? 16.475 14.734 -42.931 1.00 55.91 94 GLU A CA 1
ATOM 720 C C . GLU A 1 94 ? 15.226 15.631 -42.850 1.00 55.91 94 GLU A C 1
ATOM 722 O O . GLU A 1 94 ? 14.361 15.591 -43.725 1.00 55.91 94 GLU A O 1
ATOM 727 N N . GLY A 1 95 ? 15.164 16.487 -41.824 1.00 59.88 95 GLY A N 1
ATOM 728 C CA . GLY A 1 95 ? 14.096 17.475 -41.641 1.00 59.88 95 GLY A CA 1
ATOM 729 C C . GLY A 1 95 ? 13.151 17.227 -40.461 1.00 59.88 95 GLY A C 1
ATOM 730 O O . GLY A 1 95 ? 12.244 18.037 -40.272 1.00 59.88 95 GLY A O 1
ATOM 731 N N . GLU A 1 96 ? 13.353 16.173 -39.664 1.00 56.72 96 GLU A N 1
ATOM 732 C CA . GLU A 1 96 ? 12.637 15.992 -38.393 1.00 56.72 96 GLU A CA 1
ATOM 733 C C . GLU A 1 96 ? 13.210 16.898 -37.280 1.00 56.72 96 GLU A C 1
ATOM 735 O O . GLU A 1 96 ? 14.422 17.105 -37.186 1.00 56.72 96 GLU A O 1
ATOM 740 N N . GLU A 1 97 ? 12.329 17.503 -36.470 1.00 53.59 97 GLU A N 1
ATOM 741 C CA . GLU A 1 97 ? 12.704 18.360 -35.331 1.00 53.59 97 GLU A CA 1
ATOM 742 C C . GLU A 1 97 ? 13.362 17.549 -34.192 1.00 53.59 97 GLU A C 1
ATOM 744 O O . GLU A 1 97 ? 13.168 16.340 -34.091 1.00 53.59 97 GLU A O 1
ATOM 749 N N . GLU A 1 98 ? 14.096 18.229 -33.296 1.00 51.84 98 GLU A N 1
ATOM 750 C CA . GLU A 1 98 ? 14.850 17.690 -32.136 1.00 51.84 98 GLU A CA 1
ATOM 751 C C . GLU A 1 98 ? 14.046 16.813 -31.134 1.00 51.84 98 GLU A C 1
ATOM 753 O O . GLU A 1 98 ? 14.614 16.346 -30.148 1.00 51.84 98 GLU A O 1
ATOM 758 N N . ASP A 1 99 ? 12.756 16.551 -31.373 1.00 51.47 99 ASP A N 1
ATOM 759 C CA . ASP A 1 99 ? 11.851 15.759 -30.520 1.00 51.47 99 ASP A CA 1
ATOM 760 C C . ASP A 1 99 ? 11.783 14.255 -30.885 1.00 51.47 99 ASP A C 1
ATOM 762 O O . ASP A 1 99 ? 10.982 13.500 -30.321 1.00 51.47 99 ASP A O 1
ATOM 766 N N . THR A 1 100 ? 12.622 13.776 -31.811 1.00 63.06 100 THR A N 1
ATOM 767 C CA . THR A 1 100 ? 12.759 12.339 -32.107 1.00 63.06 100 THR A CA 1
ATOM 768 C C . THR A 1 100 ? 13.266 11.568 -30.884 1.00 63.06 100 THR A C 1
ATOM 770 O O . THR A 1 100 ? 14.216 11.993 -30.223 1.00 63.06 100 THR A O 1
ATOM 773 N N . ASP A 1 101 ? 12.655 10.417 -30.576 1.00 76.19 101 ASP A N 1
ATOM 774 C CA . ASP A 1 101 ? 13.105 9.533 -29.494 1.00 76.19 101 ASP A CA 1
ATOM 775 C C . ASP A 1 101 ? 14.563 9.121 -29.740 1.00 76.19 101 ASP A C 1
ATOM 777 O O . ASP A 1 101 ? 14.847 8.295 -30.605 1.00 76.19 101 ASP A O 1
ATOM 781 N N . LYS A 1 102 ? 15.496 9.706 -28.979 1.00 81.94 102 LYS A N 1
ATOM 782 C CA . LYS A 1 102 ? 16.938 9.482 -29.153 1.00 81.94 102 LYS A CA 1
ATOM 783 C C . LYS A 1 102 ? 17.362 8.019 -28.964 1.00 81.94 102 LYS A C 1
ATOM 785 O O . LYS A 1 102 ? 18.474 7.669 -29.333 1.00 81.94 102 LYS A O 1
ATOM 790 N N . PHE A 1 103 ? 16.497 7.181 -28.388 1.00 85.69 103 PHE A N 1
ATOM 791 C CA . PHE A 1 103 ? 16.725 5.747 -28.201 1.00 85.69 103 PHE A CA 1
ATOM 792 C C . PHE A 1 103 ? 16.027 4.878 -29.254 1.00 85.69 103 PHE A C 1
ATOM 794 O O . PHE A 1 103 ? 16.004 3.652 -29.117 1.00 85.69 103 PHE A O 1
ATOM 801 N N . ALA A 1 104 ? 15.435 5.486 -30.286 1.00 87.19 104 ALA A N 1
ATOM 802 C CA . ALA A 1 104 ? 14.847 4.757 -31.395 1.00 87.19 104 ALA A CA 1
ATOM 803 C C . ALA A 1 104 ? 15.910 3.921 -32.120 1.00 87.19 104 ALA A C 1
ATOM 805 O O . ALA A 1 104 ? 17.035 4.360 -32.361 1.00 87.19 104 ALA A O 1
ATOM 806 N N . VAL A 1 105 ? 15.523 2.705 -32.494 1.00 89.56 105 VAL A N 1
ATOM 807 C CA . VAL A 1 105 ? 16.362 1.764 -33.242 1.00 89.56 105 VAL A CA 1
ATOM 808 C C . VAL A 1 105 ? 15.812 1.573 -34.647 1.00 89.56 105 VAL A C 1
ATOM 810 O O . VAL A 1 105 ? 14.620 1.784 -34.887 1.00 89.56 105 VAL A O 1
ATOM 813 N N . ALA A 1 106 ? 16.677 1.170 -35.572 1.00 89.81 106 ALA A N 1
ATOM 814 C CA . ALA A 1 106 ? 16.290 0.852 -36.937 1.00 89.81 106 ALA A CA 1
ATOM 815 C C . ALA A 1 106 ? 15.252 -0.287 -36.981 1.00 89.81 106 ALA A C 1
ATOM 817 O O . ALA A 1 106 ? 15.190 -1.144 -36.095 1.00 89.81 106 ALA A O 1
ATOM 818 N N . GLU A 1 107 ? 14.430 -0.316 -38.031 1.00 87.81 107 GLU A N 1
ATOM 819 C CA . GLU A 1 107 ? 13.486 -1.414 -38.247 1.00 87.81 107 GLU A CA 1
ATOM 820 C C . GLU A 1 107 ? 14.235 -2.754 -38.361 1.00 87.81 107 GLU A C 1
ATOM 822 O O . GLU A 1 107 ? 15.268 -2.846 -39.023 1.00 87.81 107 GLU A O 1
ATOM 827 N N . GLY A 1 108 ? 13.734 -3.787 -37.678 1.00 87.88 108 GLY A N 1
ATOM 828 C CA . GLY A 1 108 ? 14.383 -5.101 -37.599 1.00 87.88 108 GLY A CA 1
ATOM 829 C C . GLY A 1 108 ? 15.513 -5.213 -36.567 1.00 87.88 108 GLY A C 1
ATOM 830 O O . GLY A 1 108 ? 15.987 -6.318 -36.333 1.00 87.88 108 GLY A O 1
ATOM 831 N N . SER A 1 109 ? 15.920 -4.113 -35.924 1.00 91.81 109 SER A N 1
ATOM 832 C CA . SER A 1 109 ? 16.900 -4.132 -34.833 1.00 91.81 109 SER A CA 1
ATOM 833 C C . SER A 1 109 ? 16.290 -4.623 -33.519 1.00 91.81 109 SER A C 1
ATOM 835 O O . SER A 1 109 ? 15.123 -4.356 -33.211 1.00 91.81 109 SER A O 1
ATOM 837 N N . ASP A 1 110 ? 17.137 -5.227 -32.687 1.00 93.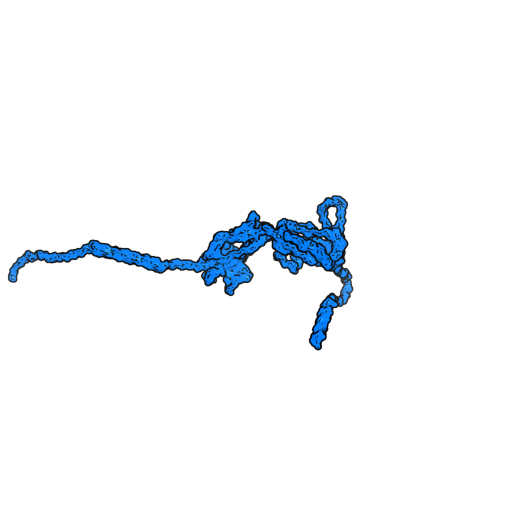00 110 ASP A N 1
ATOM 838 C CA . ASP A 1 110 ? 16.863 -5.472 -31.278 1.00 93.00 110 ASP A CA 1
ATOM 839 C C . ASP A 1 110 ? 16.614 -4.152 -30.544 1.00 93.00 110 ASP A C 1
ATOM 841 O O . ASP A 1 110 ? 17.224 -3.118 -30.836 1.00 93.00 110 ASP A O 1
ATOM 845 N N . LYS A 1 111 ? 15.716 -4.201 -29.562 1.00 92.38 111 LYS A N 1
ATOM 846 C CA . LYS A 1 111 ? 15.239 -3.062 -28.778 1.00 92.38 111 LYS A CA 1
ATOM 847 C C . LYS A 1 111 ? 15.599 -3.243 -27.317 1.00 92.38 111 LYS A C 1
ATOM 849 O O . LYS A 1 111 ? 15.345 -4.291 -26.727 1.00 92.38 111 LYS A O 1
ATOM 854 N N . VAL A 1 112 ? 16.113 -2.186 -26.698 1.00 90.75 112 VAL A N 1
ATOM 855 C CA . VAL A 1 112 ? 16.281 -2.139 -25.243 1.00 90.75 112 VAL A CA 1
ATOM 856 C C . VAL A 1 112 ? 15.053 -1.488 -24.619 1.00 90.75 112 VAL A C 1
ATOM 858 O O . VAL A 1 112 ? 14.604 -0.429 -25.048 1.00 90.75 112 VAL A O 1
ATOM 861 N N . SER A 1 113 ? 14.524 -2.116 -23.576 1.00 91.56 113 SER A N 1
ATOM 862 C CA . SER A 1 113 ? 13.445 -1.595 -22.740 1.00 91.56 113 SER A CA 1
ATOM 863 C C . SER A 1 113 ? 13.872 -1.547 -21.276 1.00 91.56 113 SER A C 1
ATOM 865 O O . SER A 1 113 ? 14.808 -2.235 -20.866 1.00 91.56 113 SER A O 1
ATOM 867 N N . VAL A 1 114 ? 13.190 -0.722 -20.485 1.00 89.81 114 VAL A N 1
ATOM 868 C CA . VAL A 1 114 ? 13.362 -0.656 -19.032 1.00 89.81 114 VAL A CA 1
ATOM 869 C C . VAL A 1 114 ? 12.217 -1.414 -18.386 1.00 89.81 114 VAL A C 1
ATOM 871 O O . VAL A 1 114 ? 11.052 -1.053 -18.556 1.00 89.81 114 VAL A O 1
ATOM 874 N N . GLU A 1 115 ? 12.544 -2.445 -17.618 1.00 91.56 115 GLU A N 1
ATOM 875 C CA . GLU A 1 115 ? 11.598 -3.090 -16.718 1.00 91.56 115 GLU A CA 1
ATOM 876 C C . GLU A 1 115 ? 11.742 -2.523 -15.308 1.00 91.56 115 GLU A C 1
ATOM 878 O O . GLU A 1 115 ? 12.855 -2.310 -14.824 1.00 91.56 115 GLU A O 1
ATOM 883 N N . TYR A 1 116 ? 10.616 -2.300 -14.635 1.00 90.38 116 TYR A N 1
ATOM 884 C CA . TYR A 1 116 ? 10.578 -1.757 -13.285 1.00 90.38 116 TYR A CA 1
ATOM 885 C C . TYR A 1 116 ? 9.497 -2.403 -12.415 1.00 90.38 116 TYR A C 1
ATOM 887 O O . TYR A 1 116 ? 8.420 -2.791 -12.879 1.00 90.38 116 TYR A O 1
ATOM 895 N N . CYS A 1 117 ? 9.787 -2.493 -11.120 1.00 88.50 117 CYS A N 1
ATOM 896 C CA . CYS A 1 117 ? 8.929 -3.101 -10.113 1.00 88.50 117 CYS A CA 1
ATOM 897 C C . CYS A 1 117 ? 8.725 -2.148 -8.933 1.00 88.50 117 CYS A C 1
ATOM 899 O O . CYS A 1 117 ? 9.693 -1.668 -8.336 1.00 88.50 117 CYS A O 1
ATOM 901 N N . SER A 1 118 ? 7.457 -1.900 -8.593 1.00 85.62 118 SER A N 1
ATOM 902 C CA . SER A 1 118 ? 7.066 -1.075 -7.449 1.00 85.62 118 SER A CA 1
ATOM 903 C C . SER A 1 118 ? 7.292 -1.803 -6.114 1.00 85.62 118 SER A C 1
ATOM 905 O O . SER A 1 118 ? 7.250 -3.034 -6.085 1.00 85.62 118 SER A O 1
ATOM 907 N N . PRO A 1 119 ? 7.425 -1.074 -4.987 1.00 79.56 119 PRO A N 1
ATOM 908 C CA . PRO A 1 119 ? 7.631 -1.658 -3.656 1.00 79.56 119 PRO A CA 1
ATOM 909 C C . PRO A 1 119 ? 6.520 -2.612 -3.193 1.00 79.56 119 PRO A C 1
ATOM 911 O O . PRO A 1 119 ? 6.732 -3.431 -2.306 1.00 79.56 119 PRO A O 1
ATOM 914 N N . SER A 1 120 ? 5.317 -2.485 -3.759 1.00 71.25 120 SER A N 1
ATOM 915 C CA . SER A 1 120 ? 4.147 -3.313 -3.444 1.00 71.25 120 SER A CA 1
ATOM 916 C C . SER A 1 120 ? 4.127 -4.677 -4.140 1.00 71.25 120 SER A C 1
ATOM 918 O O . SER A 1 120 ? 3.234 -5.476 -3.861 1.00 71.25 120 SER A O 1
ATOM 920 N N . LYS A 1 121 ? 5.057 -4.935 -5.065 1.00 76.81 121 LYS A N 1
ATOM 921 C CA . LYS A 1 121 ? 5.150 -6.179 -5.834 1.00 76.81 121 LYS A CA 1
ATOM 922 C C . LYS A 1 121 ? 6.400 -6.957 -5.426 1.00 76.81 121 LYS A C 1
ATOM 924 O O . LYS A 1 121 ? 7.410 -6.354 -5.062 1.00 76.81 121 LYS A O 1
ATOM 929 N N . ASP A 1 122 ? 6.341 -8.287 -5.497 1.00 76.56 122 ASP A N 1
ATOM 930 C CA . ASP A 1 122 ? 7.538 -9.105 -5.308 1.00 76.56 122 ASP A CA 1
ATOM 931 C C . ASP A 1 122 ? 8.428 -8.966 -6.549 1.00 76.56 122 ASP A C 1
ATOM 933 O O . ASP A 1 122 ? 8.033 -9.305 -7.660 1.00 76.56 122 ASP A O 1
ATOM 937 N N . TYR A 1 123 ? 9.646 -8.460 -6.365 1.00 75.06 123 TYR A N 1
ATOM 938 C CA . TYR A 1 123 ? 10.616 -8.315 -7.452 1.00 75.06 123 TYR A CA 1
ATOM 939 C C . TYR A 1 123 ? 11.071 -9.675 -8.008 1.00 75.06 123 TYR A C 1
ATOM 941 O O . TYR A 1 123 ? 11.660 -9.735 -9.085 1.00 75.06 123 TYR A O 1
ATOM 949 N N . LYS A 1 124 ? 10.814 -10.771 -7.286 1.00 77.38 124 LYS A N 1
ATOM 950 C CA . LYS A 1 124 ? 11.060 -12.135 -7.764 1.00 77.38 124 LYS A CA 1
ATOM 951 C C . LYS A 1 124 ? 9.998 -12.620 -8.743 1.00 77.38 124 LYS A C 1
ATOM 953 O O . LYS A 1 124 ? 10.270 -13.567 -9.475 1.00 77.38 124 LYS A O 1
ATOM 958 N N . ASP A 1 125 ? 8.830 -11.982 -8.780 1.00 77.69 125 ASP A N 1
ATOM 959 C CA . ASP A 1 125 ? 7.846 -12.242 -9.822 1.00 77.69 125 ASP A CA 1
ATOM 960 C C . ASP A 1 125 ? 8.374 -11.647 -11.133 1.00 77.69 125 ASP A C 1
ATOM 962 O O . ASP A 1 125 ? 8.757 -10.482 -11.181 1.00 77.69 125 ASP A O 1
ATOM 966 N N . GLU A 1 126 ? 8.403 -12.415 -12.224 1.00 71.38 126 GLU A N 1
ATOM 967 C CA . GLU A 1 126 ? 8.959 -11.942 -13.507 1.00 71.38 126 GLU A CA 1
ATOM 968 C C . GLU A 1 126 ? 8.071 -10.904 -14.226 1.00 71.38 126 GLU A C 1
ATOM 970 O O . GLU A 1 126 ? 8.477 -10.327 -15.234 1.00 71.38 126 GLU A O 1
ATOM 975 N N . ASN A 1 127 ? 6.880 -10.619 -13.689 1.00 81.94 127 ASN A N 1
ATOM 976 C CA . ASN A 1 127 ? 5.873 -9.724 -14.269 1.00 81.94 127 ASN A CA 1
ATOM 977 C C . ASN A 1 127 ? 6.107 -8.251 -13.897 1.00 81.94 127 ASN A C 1
ATOM 979 O O . ASN A 1 127 ? 5.310 -7.622 -13.188 1.00 81.94 127 ASN A O 1
ATOM 983 N N . TRP A 1 128 ? 7.220 -7.697 -14.369 1.00 90.31 128 TRP A N 1
ATOM 984 C CA . TRP A 1 128 ? 7.569 -6.293 -14.155 1.00 90.31 128 TRP A CA 1
ATOM 985 C C . TRP A 1 128 ? 6.864 -5.397 -15.175 1.00 90.31 128 TRP A C 1
ATOM 987 O O . TRP A 1 128 ? 6.519 -5.821 -16.276 1.00 90.31 128 TRP A O 1
ATOM 997 N N . SER A 1 129 ? 6.633 -4.138 -14.807 1.00 91.69 129 SER A N 1
ATOM 998 C CA . SER A 1 129 ? 6.140 -3.142 -15.760 1.00 91.69 129 SER A CA 1
ATOM 999 C C . SER A 1 129 ? 7.258 -2.781 -16.740 1.00 91.69 129 SER A C 1
ATOM 1001 O O . SER A 1 129 ? 8.419 -2.763 -16.346 1.00 91.69 129 SER A O 1
ATOM 1003 N N . THR A 1 130 ? 6.933 -2.453 -17.992 1.00 90.94 130 THR A N 1
ATOM 1004 C CA . THR A 1 130 ? 7.931 -2.095 -19.018 1.00 90.94 130 THR A CA 1
ATOM 1005 C C . THR A 1 130 ? 7.689 -0.688 -19.561 1.00 90.94 130 THR A C 1
ATOM 1007 O O . THR A 1 130 ? 6.545 -0.269 -19.720 1.00 90.94 130 THR A O 1
ATOM 1010 N N . THR A 1 131 ? 8.763 0.035 -19.870 1.00 90.62 131 THR A N 1
ATOM 1011 C CA . THR A 1 131 ? 8.742 1.303 -20.612 1.00 90.62 131 THR A CA 1
ATOM 1012 C C . THR A 1 131 ? 9.948 1.403 -21.554 1.00 90.62 131 THR A C 1
ATOM 1014 O O . THR A 1 131 ? 10.877 0.596 -21.463 1.00 90.62 131 THR A O 1
ATOM 1017 N N . SER A 1 132 ? 9.949 2.379 -22.462 1.00 88.69 132 SER A N 1
ATOM 1018 C CA . SER A 1 132 ? 11.127 2.688 -23.284 1.00 88.69 132 SER A CA 1
ATOM 1019 C C . SER A 1 132 ? 12.163 3.487 -22.480 1.00 88.69 132 SER A C 1
ATOM 1021 O O . SER A 1 132 ? 11.781 4.255 -21.589 1.00 88.69 132 SER A O 1
ATOM 1023 N N . PRO A 1 133 ? 13.467 3.357 -22.784 1.00 85.38 133 PRO A N 1
ATOM 1024 C CA . PRO A 1 133 ? 14.500 4.187 -22.173 1.00 85.38 133 PRO A CA 1
ATOM 1025 C C . PRO A 1 133 ? 14.199 5.683 -22.325 1.00 85.38 133 PRO A C 1
ATOM 1027 O O . PRO A 1 133 ? 13.623 6.116 -23.320 1.00 85.38 133 PRO A O 1
ATOM 1030 N N . GLY A 1 134 ? 14.539 6.479 -21.309 1.00 77.81 134 GLY A N 1
ATOM 1031 C CA . GLY A 1 134 ? 14.283 7.926 -21.309 1.00 77.81 134 GLY A CA 1
ATOM 1032 C C . GLY A 1 134 ? 12.817 8.352 -21.181 1.00 77.81 134 GLY A C 1
ATOM 1033 O O . GLY A 1 134 ? 12.556 9.549 -21.098 1.00 77.81 134 GLY A O 1
ATOM 1034 N N . LYS A 1 135 ? 11.856 7.420 -21.135 1.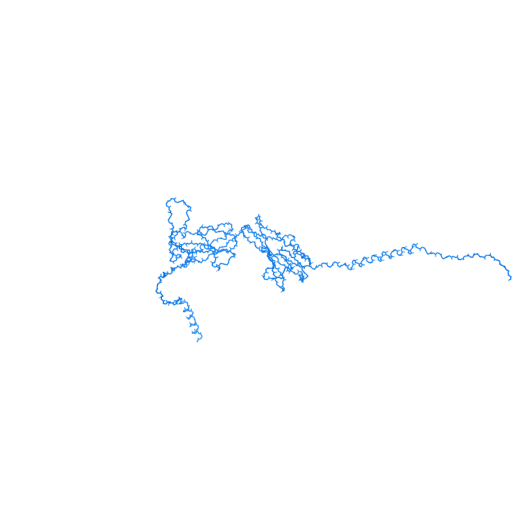00 84.50 135 LYS A N 1
ATOM 1035 C CA . LYS A 1 135 ? 10.463 7.746 -20.811 1.00 84.50 135 LYS A CA 1
ATOM 1036 C C . LYS A 1 135 ? 10.258 7.846 -19.304 1.00 84.50 135 LYS A C 1
ATOM 1038 O O . LYS A 1 135 ? 10.914 7.171 -18.511 1.00 84.50 135 LYS A O 1
ATOM 1043 N N . ASP A 1 136 ? 9.291 8.676 -18.943 1.00 84.12 136 ASP A N 1
ATOM 1044 C CA . ASP A 1 136 ? 8.874 8.918 -17.571 1.00 84.12 136 ASP A CA 1
ATOM 1045 C C . ASP A 1 136 ? 8.267 7.663 -16.926 1.00 84.12 136 ASP A C 1
ATOM 1047 O O . ASP A 1 136 ? 7.280 7.103 -17.405 1.00 84.12 136 ASP A O 1
ATOM 1051 N N . ILE A 1 137 ? 8.843 7.246 -15.800 1.00 85.62 137 ILE A N 1
ATOM 1052 C CA . ILE A 1 137 ? 8.303 6.237 -14.891 1.00 85.62 137 ILE A CA 1
ATOM 1053 C C . ILE A 1 137 ? 7.623 6.974 -13.741 1.00 85.62 137 ILE A C 1
ATOM 1055 O O . ILE A 1 137 ? 8.260 7.732 -13.009 1.00 85.62 137 ILE A O 1
ATOM 1059 N N . SER A 1 138 ? 6.320 6.752 -13.570 1.00 81.62 138 SER A N 1
ATOM 1060 C CA . SER A 1 138 ? 5.565 7.355 -12.472 1.00 81.62 138 SER A CA 1
ATOM 1061 C C . SER A 1 138 ? 5.929 6.680 -11.149 1.00 81.62 138 SER A C 1
ATOM 1063 O O . SER A 1 138 ? 5.577 5.522 -10.913 1.00 81.62 138 SER A O 1
ATOM 1065 N N . ILE A 1 139 ? 6.643 7.404 -10.285 1.00 79.75 139 ILE A N 1
ATOM 1066 C CA . ILE A 1 139 ? 6.966 6.946 -8.934 1.00 79.75 139 ILE A CA 1
ATOM 1067 C C . ILE A 1 139 ? 5.825 7.362 -8.008 1.00 79.75 139 ILE A C 1
ATOM 1069 O O . ILE A 1 139 ? 5.702 8.524 -7.629 1.00 79.75 139 ILE A O 1
ATOM 1073 N N . SER A 1 140 ? 4.971 6.396 -7.677 1.00 71.06 140 SER A N 1
ATOM 1074 C CA . SER A 1 140 ? 3.741 6.609 -6.903 1.00 71.06 140 SER A CA 1
ATOM 1075 C C . SER A 1 140 ? 3.782 5.997 -5.497 1.00 71.06 140 SER A C 1
ATOM 1077 O O . SER A 1 140 ? 2.746 5.851 -4.854 1.00 71.06 140 SER A O 1
ATOM 1079 N N . ALA A 1 141 ? 4.946 5.515 -5.051 1.00 67.56 141 ALA A N 1
ATOM 1080 C CA . ALA A 1 141 ? 5.090 4.830 -3.770 1.00 67.56 141 ALA A CA 1
ATOM 1081 C C . ALA A 1 141 ? 6.500 4.992 -3.201 1.00 67.56 141 ALA A C 1
ATOM 1083 O O . ALA A 1 141 ? 7.489 4.954 -3.933 1.00 67.56 141 ALA A O 1
ATOM 1084 N N . SER A 1 142 ? 6.584 5.136 -1.878 1.00 73.44 142 SER A N 1
ATOM 1085 C CA . SER A 1 142 ? 7.855 5.178 -1.162 1.00 73.44 142 SER A CA 1
ATOM 1086 C C . SER A 1 142 ? 8.334 3.751 -0.939 1.00 73.44 142 SER A C 1
ATOM 1088 O O . SER A 1 142 ? 7.525 2.844 -0.738 1.00 73.44 142 SER A O 1
ATOM 1090 N N . GLY A 1 143 ? 9.644 3.551 -0.951 1.00 71.56 143 GLY A N 1
ATOM 1091 C CA . GLY A 1 143 ? 10.250 2.240 -0.779 1.00 71.56 143 GLY A CA 1
ATOM 1092 C C . GLY A 1 143 ? 11.275 1.917 -1.855 1.00 71.56 143 GLY A C 1
ATOM 1093 O O . GLY A 1 143 ? 11.672 2.769 -2.650 1.00 71.56 143 GLY A O 1
ATOM 1094 N N . TRP A 1 144 ? 11.698 0.656 -1.864 1.00 78.12 144 TRP A N 1
ATOM 1095 C CA . TRP A 1 144 ? 12.645 0.131 -2.839 1.00 78.12 144 TRP A CA 1
ATOM 1096 C C . TRP A 1 144 ? 11.939 -0.187 -4.152 1.00 78.12 144 TRP A C 1
ATOM 1098 O O . TRP A 1 144 ? 11.154 -1.131 -4.231 1.00 78.12 144 TRP A O 1
ATOM 1108 N N . TRP A 1 145 ? 12.240 0.600 -5.177 1.00 84.19 145 TRP A N 1
ATOM 1109 C CA . TRP A 1 145 ? 11.895 0.289 -6.555 1.00 84.19 145 TRP A CA 1
ATOM 1110 C C . TRP A 1 145 ? 13.052 -0.455 -7.201 1.00 84.19 145 TRP A C 1
ATOM 1112 O O . TRP A 1 145 ? 14.213 -0.115 -6.968 1.00 84.19 145 TRP A O 1
ATOM 1122 N N . ASN A 1 146 ? 12.739 -1.457 -8.015 1.00 85.62 146 ASN A N 1
ATOM 1123 C CA . ASN A 1 146 ? 13.748 -2.231 -8.728 1.00 85.62 146 ASN A CA 1
ATOM 1124 C C . ASN A 1 146 ? 13.647 -1.957 -10.225 1.00 85.62 146 ASN A C 1
ATOM 1126 O O . ASN A 1 146 ? 12.539 -1.905 -10.752 1.00 85.62 146 ASN A O 1
ATOM 1130 N N . PHE A 1 147 ? 14.785 -1.800 -10.896 1.00 86.12 147 PHE A N 1
ATOM 1131 C CA . PHE A 1 147 ? 14.869 -1.485 -12.324 1.00 86.12 147 PHE A CA 1
ATOM 1132 C C . PHE A 1 147 ? 15.893 -2.383 -13.006 1.00 86.12 147 PHE A C 1
ATOM 1134 O O . PHE A 1 147 ? 16.924 -2.685 -12.412 1.00 86.12 147 PHE A O 1
ATOM 1141 N N . ARG A 1 148 ? 15.643 -2.787 -14.251 1.00 85.44 148 ARG A N 1
ATOM 1142 C CA . ARG A 1 148 ? 16.606 -3.519 -15.087 1.00 85.44 148 ARG A CA 1
ATOM 1143 C C . ARG A 1 148 ? 16.403 -3.201 -16.564 1.00 85.44 148 ARG A C 1
ATOM 1145 O O . ARG A 1 148 ? 15.315 -2.789 -16.964 1.00 85.44 148 ARG A O 1
ATOM 1152 N N . PHE A 1 149 ? 17.429 -3.439 -17.372 1.00 87.75 149 PHE A N 1
ATOM 1153 C CA . PHE A 1 149 ? 17.322 -3.358 -18.825 1.00 87.75 149 PHE A CA 1
ATOM 1154 C C . PHE A 1 149 ? 17.005 -4.729 -19.415 1.00 87.75 149 PHE A C 1
ATOM 1156 O O . PHE A 1 149 ? 17.518 -5.757 -18.961 1.00 87.75 149 PHE A O 1
ATOM 1163 N N . VAL A 1 150 ? 16.163 -4.736 -20.444 1.00 90.19 150 VAL A N 1
ATOM 1164 C CA . VAL A 1 150 ? 15.742 -5.944 -21.155 1.00 90.19 150 VAL A CA 1
ATOM 1165 C C . VAL A 1 150 ? 15.911 -5.743 -22.647 1.00 90.19 150 VAL A C 1
ATOM 1167 O O . VAL A 1 150 ? 15.345 -4.801 -23.206 1.00 90.19 150 VAL A O 1
ATOM 1170 N N . LEU A 1 151 ? 16.668 -6.644 -23.271 1.00 91.62 151 LEU A N 1
ATOM 1171 C CA . LEU A 1 151 ? 16.810 -6.719 -24.717 1.00 91.62 151 LEU A CA 1
ATOM 1172 C C . LEU A 1 151 ? 15.693 -7.592 -25.286 1.00 91.62 151 LEU A C 1
ATOM 1174 O O . LEU A 1 151 ? 15.498 -8.729 -24.843 1.00 91.62 151 LEU A O 1
ATOM 1178 N N . LYS A 1 152 ? 14.985 -7.052 -26.272 1.00 92.62 152 LYS A N 1
ATOM 1179 C CA . LYS A 1 152 ? 13.956 -7.745 -27.038 1.00 92.62 152 LYS A CA 1
ATOM 1180 C C . LYS A 1 152 ? 14.331 -7.760 -28.509 1.00 92.62 152 LYS A C 1
ATOM 1182 O O . LYS A 1 152 ? 14.960 -6.809 -28.968 1.00 92.62 152 LYS A O 1
ATOM 1187 N N . ASP A 1 153 ? 13.951 -8.801 -29.231 1.00 91.44 153 ASP A N 1
ATOM 1188 C CA . ASP A 1 153 ? 14.071 -8.790 -30.688 1.00 91.44 153 ASP A CA 1
ATOM 1189 C C . ASP A 1 153 ? 13.017 -7.878 -31.343 1.00 91.44 153 ASP A C 1
ATOM 1191 O O . ASP A 1 153 ? 12.238 -7.183 -30.674 1.00 91.44 153 ASP A O 1
ATOM 1195 N N . ALA A 1 154 ? 13.019 -7.851 -32.676 1.00 87.94 154 ALA A N 1
ATOM 1196 C CA . ALA A 1 154 ? 12.080 -7.066 -33.467 1.00 87.94 154 ALA A CA 1
ATOM 1197 C C . ALA A 1 154 ? 10.610 -7.475 -33.247 1.00 87.94 154 ALA A C 1
ATOM 1199 O O . ALA A 1 154 ? 9.734 -6.605 -33.320 1.00 87.94 154 ALA A O 1
ATOM 1200 N N . ASP A 1 155 ? 10.360 -8.750 -32.930 1.00 86.88 155 ASP A N 1
ATOM 1201 C CA . ASP A 1 155 ? 9.035 -9.327 -32.676 1.00 86.88 155 ASP A CA 1
ATOM 1202 C C . ASP A 1 155 ? 8.563 -9.108 -31.225 1.00 86.88 155 ASP A C 1
ATOM 1204 O O . ASP A 1 155 ? 7.376 -9.232 -30.915 1.00 86.88 155 ASP A O 1
ATOM 1208 N N . GLY A 1 156 ? 9.471 -8.678 -30.345 1.00 85.62 156 GLY A N 1
ATOM 1209 C CA . GLY A 1 156 ? 9.197 -8.328 -28.955 1.00 85.62 156 GLY A CA 1
ATOM 1210 C C . GLY A 1 156 ? 9.496 -9.445 -27.955 1.00 85.62 156 GLY A C 1
ATOM 1211 O O . GLY A 1 156 ? 9.211 -9.265 -26.764 1.00 85.62 156 GLY A O 1
ATOM 1212 N N . GLU A 1 157 ? 10.090 -10.551 -28.400 1.00 89.88 157 GLU A N 1
ATOM 1213 C CA . GLU A 1 157 ? 10.511 -11.651 -27.539 1.00 89.88 157 GLU A CA 1
ATOM 1214 C C . GLU A 1 157 ? 11.751 -11.266 -26.738 1.00 89.88 157 GLU A C 1
ATOM 1216 O O . GLU A 1 157 ? 12.646 -10.565 -27.211 1.00 89.88 157 GLU A O 1
ATOM 1221 N N . VAL A 1 158 ? 11.804 -11.705 -25.480 1.00 89.88 158 VAL A N 1
ATOM 1222 C CA . VAL A 1 158 ? 12.903 -11.343 -24.583 1.00 89.88 158 VAL A CA 1
ATOM 1223 C C . VAL A 1 158 ? 14.116 -12.226 -24.844 1.00 89.88 158 VAL A C 1
ATOM 1225 O O . VAL A 1 158 ? 14.084 -13.428 -24.595 1.00 89.88 158 VAL A O 1
ATOM 1228 N N . LEU A 1 159 ? 15.218 -11.595 -25.242 1.00 89.88 159 LEU A N 1
ATOM 1229 C CA . LEU A 1 159 ? 16.488 -12.262 -25.524 1.00 89.88 159 LEU A CA 1
ATOM 1230 C C . LEU A 1 159 ? 17.391 -12.322 -24.291 1.00 89.88 159 LEU A C 1
ATOM 1232 O O . LEU A 1 159 ? 18.057 -13.323 -24.045 1.00 89.88 159 LEU A O 1
ATOM 1236 N N . ALA A 1 160 ? 17.435 -11.236 -23.513 1.00 87.94 160 ALA A N 1
ATOM 1237 C CA . ALA A 1 160 ? 18.303 -11.121 -22.346 1.00 87.94 160 ALA A CA 1
ATOM 1238 C C . ALA A 1 160 ? 17.798 -10.066 -21.355 1.00 87.94 160 ALA A C 1
ATOM 1240 O O . ALA A 1 160 ? 17.153 -9.084 -21.727 1.00 87.94 160 ALA A O 1
ATOM 1241 N N . ARG A 1 161 ? 18.136 -10.248 -20.074 1.00 86.44 161 ARG A N 1
ATOM 1242 C CA . ARG A 1 161 ? 17.830 -9.305 -18.990 1.00 86.44 161 ARG A CA 1
ATOM 1243 C C . ARG A 1 161 ? 19.084 -9.029 -18.181 1.00 86.44 161 ARG A C 1
ATOM 1245 O O . ARG A 1 161 ? 19.766 -9.970 -17.779 1.00 86.44 161 ARG A O 1
ATOM 1252 N N . THR A 1 162 ? 19.365 -7.762 -17.898 1.00 82.06 162 THR A N 1
ATOM 1253 C CA . THR A 1 162 ? 20.399 -7.421 -16.919 1.00 82.06 162 THR A CA 1
ATOM 1254 C C . THR A 1 162 ? 19.931 -7.808 -15.519 1.00 82.06 162 THR A C 1
ATOM 1256 O O . THR A 1 162 ? 18.740 -8.017 -15.263 1.00 82.06 162 THR A O 1
ATOM 1259 N N . SER A 1 163 ? 20.864 -7.842 -14.571 1.00 79.31 163 SER A N 1
ATOM 1260 C CA . SER A 1 163 ? 20.470 -7.772 -13.165 1.00 79.31 163 SER A CA 1
ATOM 1261 C C . SER A 1 163 ? 19.786 -6.448 -12.848 1.00 79.31 163 SER A C 1
ATOM 1263 O O . SER A 1 163 ? 19.865 -5.486 -13.619 1.00 79.31 163 SER A O 1
ATOM 1265 N N . TYR A 1 164 ? 19.073 -6.431 -11.725 1.00 79.25 164 TYR A N 1
ATOM 1266 C CA . TYR A 1 164 ? 18.343 -5.257 -11.292 1.00 79.25 164 TYR A CA 1
ATOM 1267 C C . TYR A 1 164 ? 19.171 -4.384 -10.357 1.00 79.25 164 TYR A C 1
ATOM 1269 O O . TYR A 1 164 ? 20.031 -4.862 -9.618 1.00 79.25 164 TYR A O 1
ATOM 1277 N N . VAL A 1 165 ? 18.839 -3.101 -10.360 1.00 78.19 165 VAL A N 1
ATOM 1278 C CA . VAL A 1 165 ? 19.273 -2.131 -9.363 1.00 78.19 165 VAL A CA 1
ATOM 1279 C C . VAL A 1 165 ? 18.089 -1.723 -8.501 1.00 78.19 165 VAL A C 1
ATOM 1281 O O . VAL A 1 165 ? 16.966 -1.603 -8.994 1.00 78.19 165 VAL A O 1
ATOM 1284 N N . SER A 1 166 ? 18.340 -1.514 -7.213 1.00 78.56 166 SER A N 1
ATOM 1285 C CA . SER A 1 166 ? 17.335 -1.052 -6.259 1.00 78.56 166 SER A CA 1
ATOM 1286 C C . SER A 1 166 ? 17.591 0.408 -5.904 1.00 78.56 166 SER A C 1
ATOM 1288 O O . SER A 1 166 ? 18.678 0.755 -5.448 1.00 78.56 166 SER A O 1
ATOM 1290 N N . ILE A 1 167 ? 16.578 1.255 -6.069 1.00 78.00 167 ILE A N 1
ATOM 1291 C CA . ILE A 1 167 ? 16.621 2.674 -5.703 1.00 78.00 167 ILE A CA 1
ATOM 1292 C C . ILE A 1 167 ? 15.534 2.925 -4.661 1.00 78.00 167 ILE A C 1
ATOM 1294 O O . ILE A 1 167 ? 14.377 2.546 -4.858 1.00 78.00 167 ILE A O 1
ATOM 1298 N N . TYR A 1 168 ? 15.901 3.550 -3.540 1.00 75.38 168 TYR A N 1
ATOM 1299 C CA . TYR A 1 168 ? 14.933 3.938 -2.520 1.00 75.38 168 TYR A CA 1
ATOM 1300 C C . TYR A 1 168 ? 14.376 5.329 -2.818 1.00 75.38 168 TYR A C 1
ATOM 1302 O O . TYR A 1 168 ? 15.118 6.314 -2.837 1.00 75.38 168 TYR A O 1
ATOM 1310 N N . PHE A 1 169 ? 13.060 5.405 -2.992 1.00 76.38 169 PHE A N 1
ATOM 1311 C CA . PHE A 1 169 ? 12.330 6.661 -3.123 1.00 76.38 169 PHE A CA 1
ATOM 1312 C C . PHE A 1 169 ? 11.621 6.980 -1.806 1.00 76.38 169 PHE A C 1
ATOM 1314 O O . PHE A 1 169 ? 10.953 6.116 -1.231 1.00 76.38 169 PHE A O 1
ATOM 1321 N N . SER A 1 170 ? 11.762 8.213 -1.319 1.00 67.56 170 SER A N 1
ATOM 1322 C CA . SER A 1 170 ? 11.109 8.680 -0.089 1.00 67.56 170 SER A CA 1
ATOM 1323 C C . SER A 1 170 ? 10.246 9.904 -0.347 1.00 67.56 170 SER A C 1
ATOM 1325 O O . SER A 1 170 ? 10.744 10.883 -0.895 1.00 67.56 170 SER A O 1
ATOM 1327 N N . ASP A 1 171 ? 8.998 9.909 0.101 1.00 65.69 171 ASP A N 1
ATOM 1328 C CA . ASP A 1 171 ? 8.175 11.117 0.088 1.00 65.69 171 ASP A CA 1
ATOM 1329 C C . ASP A 1 171 ? 8.282 11.871 1.425 1.00 65.69 171 ASP A C 1
ATOM 1331 O O . ASP A 1 171 ? 7.859 11.377 2.470 1.00 65.69 171 ASP A O 1
ATOM 1335 N N . GLU A 1 172 ? 8.847 13.082 1.402 1.00 58.97 172 GLU A N 1
ATOM 1336 C CA . GLU A 1 172 ? 8.897 13.967 2.579 1.00 58.97 172 GLU A CA 1
ATOM 1337 C C . GLU A 1 172 ? 7.520 14.537 2.954 1.00 58.97 172 GLU A C 1
ATOM 1339 O O . GLU A 1 172 ? 7.347 15.043 4.064 1.00 58.97 172 GLU A O 1
ATOM 1344 N N . LYS A 1 173 ? 6.548 14.466 2.036 1.00 64.00 173 LYS A N 1
ATOM 1345 C CA . LYS A 1 173 ? 5.162 14.903 2.226 1.00 64.00 173 LYS A CA 1
ATOM 1346 C C . LYS A 1 173 ? 4.198 13.745 2.474 1.00 64.00 173 LYS A C 1
ATOM 1348 O O . LYS A 1 173 ? 2.999 13.996 2.558 1.00 64.00 173 LYS A O 1
ATOM 1353 N N . ALA A 1 174 ? 4.704 12.518 2.632 1.00 63.19 174 ALA A N 1
ATOM 1354 C CA . ALA A 1 174 ? 3.859 11.362 2.889 1.00 63.19 174 ALA A CA 1
ATOM 1355 C C . ALA A 1 174 ? 2.938 11.649 4.083 1.00 63.19 174 ALA A C 1
ATOM 1357 O O . ALA A 1 174 ? 3.402 12.196 5.095 1.00 63.19 174 ALA A O 1
ATOM 1358 N N . PRO A 1 175 ? 1.656 11.250 4.020 1.00 72.12 175 PRO A N 1
ATOM 1359 C CA . PRO A 1 175 ? 0.757 11.462 5.133 1.00 72.12 175 PRO A CA 1
ATOM 1360 C C . PRO A 1 175 ? 1.276 10.697 6.352 1.00 72.12 175 PRO A C 1
ATOM 1362 O O . PRO A 1 175 ? 1.524 9.492 6.313 1.00 72.12 175 PRO A O 1
ATOM 1365 N N . VAL A 1 176 ? 1.411 11.396 7.470 1.00 79.19 176 VAL A N 1
ATOM 1366 C CA . VAL A 1 176 ? 1.769 10.834 8.771 1.00 79.19 176 VAL A CA 1
ATOM 1367 C C . VAL A 1 176 ? 0.563 10.948 9.679 1.00 79.19 176 VAL A C 1
ATOM 1369 O O . VAL A 1 176 ? 0.051 12.041 9.928 1.00 79.19 176 VAL A O 1
ATOM 1372 N N . ILE A 1 177 ? 0.132 9.809 10.222 1.00 86.38 177 ILE A N 1
ATOM 1373 C CA . ILE A 1 177 ? -0.832 9.783 11.320 1.00 86.38 177 ILE A CA 1
ATOM 1374 C C . ILE A 1 177 ? -0.086 10.193 12.591 1.00 86.38 177 ILE A C 1
ATOM 1376 O O . ILE A 1 177 ? 0.576 9.374 13.228 1.00 86.38 177 ILE A O 1
ATOM 1380 N N . ASN A 1 178 ? -0.201 11.461 12.974 1.00 86.94 178 ASN A N 1
ATOM 1381 C CA . ASN A 1 178 ? 0.387 11.968 14.209 1.00 86.94 178 ASN A CA 1
ATOM 1382 C C . ASN A 1 178 ? -0.267 11.293 15.415 1.00 86.94 178 ASN A C 1
ATOM 1384 O O . ASN A 1 178 ? 0.408 10.813 16.328 1.00 86.94 178 ASN A O 1
ATOM 1388 N N . ASP A 1 179 ? -1.604 11.245 15.426 1.00 90.38 179 ASP A N 1
ATOM 1389 C CA . ASP A 1 179 ? -2.327 10.670 16.552 1.00 90.38 179 ASP A CA 1
ATOM 1390 C C . ASP A 1 179 ? -3.798 10.333 16.284 1.00 90.38 179 ASP A C 1
ATOM 1392 O O . ASP A 1 179 ? -4.394 10.772 15.300 1.00 90.38 179 ASP A O 1
ATOM 1396 N N . LEU A 1 180 ? -4.396 9.585 17.216 1.00 92.44 180 LEU A N 1
ATOM 1397 C CA . LEU A 1 180 ? -5.848 9.419 17.306 1.00 92.44 180 LEU A CA 1
ATOM 1398 C C . LEU A 1 180 ? -6.508 10.741 17.741 1.00 92.44 180 LEU A C 1
ATOM 1400 O O . LEU A 1 180 ? -5.919 11.513 18.504 1.00 92.44 180 LEU A O 1
ATOM 1404 N N . SER A 1 181 ? -7.748 10.998 17.311 1.00 91.38 181 SER A N 1
ATOM 1405 C CA . SER A 1 181 ? -8.518 12.131 17.851 1.00 91.38 181 SER A CA 1
ATOM 1406 C C . SER A 1 181 ? -8.845 11.947 19.336 1.00 91.38 181 SER A C 1
ATOM 1408 O O . SER A 1 181 ? -8.869 10.828 19.846 1.00 91.38 181 SER A O 1
ATOM 1410 N N . SER A 1 182 ? -9.146 13.046 20.036 1.00 91.62 182 SER A N 1
ATOM 1411 C CA . SER A 1 182 ? -9.493 13.021 21.465 1.00 91.62 182 SER A CA 1
ATOM 1412 C C . SER A 1 182 ? -10.662 12.083 21.782 1.00 91.62 182 SER A C 1
ATOM 1414 O O . SER A 1 182 ? -10.601 11.349 22.763 1.00 91.62 182 SER A O 1
ATOM 1416 N N . ASP A 1 183 ? -11.687 12.048 20.926 1.00 90.44 183 ASP A N 1
ATOM 1417 C CA . ASP A 1 183 ? -12.836 11.150 21.094 1.00 90.44 183 ASP A CA 1
ATOM 1418 C C . ASP A 1 183 ? -12.434 9.676 20.959 1.00 90.44 183 ASP A C 1
ATOM 1420 O O . ASP A 1 183 ? -12.904 8.830 21.713 1.00 90.44 183 ASP A O 1
ATOM 1424 N N . MET A 1 184 ? -11.548 9.359 20.011 1.00 94.38 184 MET A N 1
ATOM 1425 C CA . MET A 1 184 ? -11.042 7.997 19.833 1.00 94.38 184 MET A CA 1
ATOM 1426 C C . MET A 1 184 ? -10.168 7.576 21.017 1.00 94.38 184 MET A C 1
ATOM 1428 O O . MET A 1 184 ? -10.335 6.476 21.532 1.00 94.38 184 MET A O 1
ATOM 1432 N N . LYS A 1 185 ? -9.288 8.460 21.502 1.00 94.12 185 LYS A N 1
ATOM 1433 C CA . LYS A 1 185 ? -8.476 8.191 22.699 1.00 94.12 185 LYS A CA 1
ATOM 1434 C C . LYS A 1 185 ? -9.345 7.912 23.916 1.00 94.12 185 LYS A C 1
ATOM 1436 O O . LYS A 1 185 ? -9.116 6.927 24.605 1.00 94.12 185 LYS A O 1
ATOM 1441 N N . LYS A 1 186 ? -10.384 8.724 24.121 1.00 93.31 186 LYS A N 1
ATOM 1442 C CA . LYS A 1 186 ? -11.343 8.528 25.207 1.00 93.31 186 LYS A CA 1
ATOM 1443 C C . LYS A 1 186 ? -11.993 7.145 25.138 1.00 93.31 186 LYS A C 1
ATOM 1445 O O . LYS A 1 186 ? -12.029 6.445 26.137 1.00 93.31 186 LYS A O 1
ATOM 1450 N N . VAL A 1 187 ? -12.444 6.718 23.957 1.00 93.56 187 VAL A N 1
ATOM 1451 C CA . VAL A 1 187 ? -13.030 5.377 23.777 1.00 93.56 187 VAL A CA 1
ATOM 1452 C C . VAL A 1 187 ? -12.004 4.263 24.014 1.00 93.56 187 VAL A C 1
ATOM 1454 O O . VAL A 1 187 ? -12.336 3.253 24.626 1.00 93.56 187 VAL A O 1
ATOM 1457 N N . GLN A 1 188 ? -10.760 4.436 23.563 1.00 94.06 188 GLN A N 1
ATOM 1458 C CA . GLN A 1 188 ? -9.680 3.479 23.821 1.00 94.06 188 GLN A CA 1
ATOM 1459 C C . GLN A 1 188 ? -9.350 3.359 25.320 1.00 94.06 188 GLN A C 1
ATOM 1461 O O . GLN A 1 188 ? -8.989 2.278 25.775 1.00 94.06 188 GLN A O 1
ATOM 1466 N N . GLU A 1 189 ? -9.461 4.449 26.081 1.00 92.94 189 GLU A N 1
ATOM 1467 C CA . GLU A 1 189 ? -9.193 4.482 27.523 1.00 92.94 189 GLU A CA 1
ATOM 1468 C C . GLU A 1 189 ? -10.374 3.979 28.366 1.00 92.94 189 GLU A C 1
ATOM 1470 O O . GLU A 1 189 ? -10.164 3.275 29.351 1.00 92.94 189 GLU A O 1
ATOM 1475 N N . GLU A 1 190 ? -11.609 4.334 28.002 1.00 91.94 190 GLU A N 1
ATOM 1476 C CA . GLU A 1 190 ? -12.820 4.019 28.776 1.00 91.94 190 GLU A CA 1
ATOM 1477 C C . GLU A 1 190 ? -13.442 2.662 28.413 1.00 91.94 190 GLU A C 1
ATOM 1479 O O . GLU A 1 190 ? -14.137 2.063 29.239 1.00 91.94 190 GLU A O 1
ATOM 1484 N N . GLY A 1 191 ? -13.177 2.165 27.202 1.00 91.94 191 GLY A N 1
ATOM 1485 C CA . GLY A 1 191 ? -13.796 0.961 26.662 1.00 91.94 191 GLY A CA 1
ATOM 1486 C C . GLY A 1 191 ? -15.237 1.189 26.206 1.00 91.94 191 GLY A C 1
ATOM 1487 O O . GLY A 1 191 ? -15.770 2.299 26.230 1.00 91.94 191 GLY A O 1
ATOM 1488 N N . ILE A 1 192 ? -15.878 0.116 25.746 1.00 93.69 192 ILE A N 1
ATOM 1489 C CA . ILE A 1 192 ? -17.265 0.146 25.265 1.00 93.69 192 ILE A CA 1
ATOM 1490 C C . ILE A 1 192 ? -18.090 -0.816 26.109 1.00 93.69 192 ILE A C 1
ATOM 1492 O O . ILE A 1 192 ? -17.725 -1.978 26.272 1.00 93.69 192 ILE A O 1
ATOM 1496 N N . THR A 1 193 ? -19.207 -0.336 26.647 1.00 92.81 193 THR A N 1
ATOM 1497 C CA . THR A 1 193 ? -20.103 -1.156 27.463 1.00 92.81 193 THR A CA 1
ATOM 1498 C C . THR A 1 193 ? -20.716 -2.294 26.645 1.00 92.81 193 THR A C 1
ATOM 1500 O O . THR A 1 193 ? -21.153 -2.081 25.513 1.00 92.81 193 THR A O 1
ATOM 1503 N N . VAL A 1 194 ? -20.782 -3.494 27.221 1.00 92.31 194 VAL A N 1
ATOM 1504 C CA . VAL A 1 194 ? -21.473 -4.653 26.635 1.00 92.31 194 VAL A CA 1
ATOM 1505 C C . VAL A 1 194 ? -22.906 -4.286 26.235 1.00 92.31 194 VAL A C 1
ATOM 1507 O O . VAL A 1 194 ? -23.589 -3.528 26.924 1.00 92.31 194 VAL A O 1
ATOM 1510 N N . GLY A 1 195 ? -23.349 -4.786 25.081 1.00 87.62 195 GLY A N 1
ATOM 1511 C CA . GLY A 1 195 ? -24.650 -4.469 24.488 1.00 87.62 195 GLY A CA 1
ATOM 1512 C C . GLY A 1 195 ? -24.702 -3.115 23.772 1.00 87.62 195 GLY A C 1
ATOM 1513 O O . GLY A 1 195 ? -25.691 -2.819 23.104 1.00 87.62 195 GLY A O 1
ATOM 1514 N N . SER A 1 196 ? -23.648 -2.297 23.868 1.00 92.69 196 SER A N 1
ATOM 1515 C CA . SER A 1 196 ? -23.515 -1.057 23.100 1.00 92.69 196 SER A CA 1
ATOM 1516 C C . SER A 1 196 ? -22.733 -1.274 21.808 1.00 92.69 196 SER A C 1
ATOM 1518 O O . SER A 1 196 ? -21.951 -2.217 21.658 1.00 92.69 196 SER A O 1
ATOM 1520 N N . THR A 1 197 ? -22.926 -0.351 20.869 1.00 93.31 197 THR A N 1
ATOM 1521 C CA . THR A 1 197 ? -22.239 -0.347 19.577 1.00 93.31 197 THR A CA 1
ATOM 1522 C C . THR A 1 197 ? -21.241 0.799 19.477 1.00 93.31 197 THR A C 1
ATOM 1524 O O . THR A 1 197 ? -21.510 1.902 19.954 1.00 93.31 197 THR A O 1
ATOM 1527 N N . TYR A 1 198 ? -20.148 0.586 18.754 1.00 94.62 198 TYR A N 1
ATOM 1528 C CA . TYR A 1 198 ? -19.179 1.612 18.396 1.00 94.62 198 TYR A CA 1
ATOM 1529 C C . TYR A 1 198 ? -19.011 1.692 16.881 1.00 94.62 198 TYR A C 1
ATOM 1531 O O . TYR A 1 198 ? -18.633 0.725 16.226 1.00 94.62 198 TYR A O 1
ATOM 1539 N N . THR A 1 199 ? -19.279 2.868 16.316 1.00 95.44 199 THR A N 1
ATOM 1540 C CA . THR A 1 199 ? -18.956 3.159 14.914 1.00 95.44 199 THR A CA 1
ATOM 1541 C C . THR A 1 199 ? -17.497 3.580 14.817 1.00 95.44 199 THR A C 1
ATOM 1543 O O . THR A 1 199 ? -17.113 4.595 15.408 1.00 95.44 199 THR A O 1
ATOM 1546 N N . ILE A 1 200 ? -16.699 2.824 14.060 1.00 94.56 200 ILE A N 1
ATOM 1547 C CA . ILE A 1 200 ? -15.282 3.127 13.858 1.00 94.56 200 ILE A CA 1
ATOM 1548 C C . ILE A 1 200 ? -15.157 4.466 13.136 1.00 94.56 200 ILE A C 1
ATOM 1550 O O . ILE A 1 200 ? -15.687 4.659 12.040 1.00 94.56 200 ILE A O 1
ATOM 1554 N N . ARG A 1 201 ? -14.462 5.410 13.773 1.00 90.94 201 ARG A N 1
ATOM 1555 C CA . ARG A 1 201 ? -14.254 6.748 13.222 1.00 90.94 201 ARG A CA 1
ATOM 1556 C C . ARG A 1 201 ? -12.918 6.842 12.498 1.00 90.94 201 ARG A C 1
ATOM 1558 O O . ARG A 1 201 ? -11.949 6.193 12.869 1.00 90.94 201 ARG A O 1
ATOM 1565 N N . THR A 1 202 ? -12.864 7.705 11.492 1.00 89.75 202 THR A N 1
ATOM 1566 C CA . THR A 1 202 ? -11.676 7.941 10.658 1.00 89.75 202 THR A CA 1
ATOM 1567 C C . THR A 1 202 ? -11.052 9.319 10.878 1.00 89.75 202 THR A C 1
ATOM 1569 O O . THR A 1 202 ? -10.146 9.719 10.151 1.00 89.75 202 THR A O 1
ATOM 1572 N N . ASN A 1 203 ? -11.518 10.070 11.879 1.00 85.56 203 ASN A N 1
ATOM 1573 C CA . ASN A 1 203 ? -10.987 11.387 12.205 1.00 85.56 203 ASN A CA 1
ATOM 1574 C C . ASN A 1 203 ? -9.657 11.252 12.965 1.00 85.56 203 ASN A C 1
ATOM 1576 O O . ASN A 1 203 ? -9.615 11.193 14.194 1.00 85.56 203 ASN A O 1
ATOM 1580 N N . LEU A 1 204 ? -8.566 11.195 12.208 1.00 86.44 204 LEU A N 1
ATOM 1581 C CA . LEU A 1 204 ? -7.194 11.133 12.702 1.00 86.44 204 LEU A CA 1
ATOM 1582 C C . LEU A 1 204 ? -6.539 12.520 12.670 1.00 86.44 204 LEU A C 1
ATOM 1584 O O . LEU A 1 204 ? -6.923 13.385 11.886 1.00 86.44 204 LEU A O 1
ATOM 1588 N N . SER A 1 205 ? -5.523 12.722 13.507 1.00 84.56 205 SER A N 1
ATOM 1589 C CA . SER A 1 205 ? -4.605 13.853 13.368 1.00 84.56 205 SER A CA 1
ATOM 1590 C C . SER A 1 205 ? -3.541 13.489 12.333 1.00 84.56 205 SER A C 1
ATOM 1592 O O . SER A 1 205 ? -2.746 12.582 12.580 1.00 84.56 205 SER A O 1
ATOM 1594 N N . ILE A 1 206 ? -3.540 14.163 11.180 1.00 82.81 206 ILE A N 1
ATOM 1595 C CA . ILE A 1 206 ? -2.663 13.871 10.032 1.00 82.81 206 ILE A CA 1
ATOM 1596 C C . ILE A 1 206 ? -1.824 15.116 9.709 1.00 82.81 206 ILE A C 1
ATOM 1598 O O . ILE A 1 206 ? -2.319 16.236 9.833 1.00 82.81 206 ILE A O 1
ATOM 1602 N N . ASN A 1 207 ? -0.555 14.940 9.333 1.00 72.44 207 ASN A N 1
ATOM 1603 C CA . ASN A 1 207 ? 0.356 16.038 8.986 1.00 72.44 207 ASN A CA 1
ATOM 1604 C C . ASN A 1 207 ? 0.276 16.490 7.511 1.00 72.44 207 ASN A C 1
ATOM 1606 O O . ASN A 1 207 ? 1.287 16.930 6.986 1.00 72.44 207 ASN A O 1
ATOM 1610 N N . ASP A 1 208 ? -0.858 16.397 6.820 1.00 62.97 208 ASP A N 1
ATOM 1611 C CA . ASP A 1 208 ? -0.902 16.816 5.414 1.00 62.97 208 ASP A CA 1
ATOM 1612 C C . ASP A 1 208 ? -2.247 17.439 5.013 1.00 62.97 208 ASP A C 1
ATOM 1614 O O . ASP A 1 208 ? -3.303 17.108 5.557 1.00 62.97 208 ASP A O 1
ATOM 1618 N N . THR A 1 209 ? -2.173 18.400 4.091 1.00 52.91 209 THR A N 1
ATOM 1619 C CA . THR A 1 209 ? -3.264 19.242 3.577 1.00 52.91 209 THR A CA 1
ATOM 1620 C C . THR A 1 209 ? -3.791 18.780 2.214 1.00 52.91 209 THR A C 1
ATOM 1622 O O . THR A 1 209 ? -4.660 19.443 1.642 1.00 52.91 209 THR A O 1
ATOM 1625 N N . SER A 1 210 ? -3.301 17.654 1.685 1.00 58.00 210 SER A N 1
ATOM 1626 C CA . SER A 1 210 ? -3.792 17.044 0.446 1.00 58.00 210 SER A CA 1
ATOM 1627 C C . SER A 1 210 ? -5.056 16.185 0.665 1.00 58.00 210 SER A C 1
ATOM 1629 O O . SER A 1 210 ? -5.462 15.894 1.794 1.00 58.00 210 SER A O 1
ATOM 1631 N N . SER A 1 211 ? -5.741 15.806 -0.422 1.00 61.03 211 SER A N 1
ATOM 1632 C CA . SER A 1 211 ? -6.885 14.888 -0.348 1.00 61.03 211 SER A CA 1
ATOM 1633 C C . SER A 1 211 ? -6.397 13.517 0.119 1.00 61.03 211 SER A C 1
ATOM 1635 O O . SER A 1 211 ? -5.695 12.825 -0.611 1.00 61.03 211 SER A O 1
ATOM 1637 N N . THR A 1 212 ? -6.763 13.136 1.341 1.00 75.56 212 THR A N 1
ATOM 1638 C CA . THR A 1 212 ? -6.384 11.858 1.945 1.00 75.56 212 THR A CA 1
ATOM 1639 C C . THR A 1 212 ? -7.601 10.956 2.122 1.00 75.56 212 THR A C 1
ATOM 1641 O O . THR A 1 212 ? -8.709 11.406 2.419 1.00 75.56 212 THR A O 1
ATOM 1644 N N . THR A 1 213 ? -7.395 9.657 1.939 1.00 86.31 213 THR A N 1
ATOM 1645 C CA . THR A 1 213 ? -8.369 8.601 2.212 1.00 86.31 213 THR A CA 1
ATOM 1646 C C . THR A 1 213 ? -7.892 7.804 3.414 1.00 86.31 213 THR A C 1
ATOM 1648 O O . THR A 1 213 ? -6.794 7.256 3.410 1.00 86.31 213 THR A O 1
ATOM 1651 N N . VAL A 1 214 ? -8.722 7.719 4.450 1.00 90.44 214 VAL A N 1
ATOM 1652 C CA . VAL A 1 214 ? -8.430 6.911 5.637 1.00 90.44 214 VAL A CA 1
ATOM 1653 C C . VAL A 1 214 ? -9.084 5.548 5.482 1.00 90.44 214 VAL A C 1
ATOM 1655 O O . VAL A 1 214 ? -10.299 5.456 5.305 1.00 90.44 214 VAL A O 1
ATOM 1658 N N . THR A 1 215 ? -8.287 4.492 5.599 1.00 93.12 215 THR A N 1
ATOM 1659 C CA . THR A 1 215 ? -8.760 3.108 5.617 1.00 93.12 215 THR A CA 1
ATOM 1660 C C . THR A 1 215 ? -8.310 2.408 6.884 1.00 93.12 215 THR A C 1
ATOM 1662 O O . THR A 1 215 ? -7.326 2.788 7.516 1.00 93.12 215 THR A O 1
ATOM 1665 N N . TYR A 1 216 ? -9.049 1.387 7.287 1.00 95.56 216 TYR A N 1
ATOM 1666 C CA . TYR A 1 216 ? -8.743 0.593 8.459 1.00 95.56 216 TYR A CA 1
ATOM 1667 C C . TYR A 1 216 ? -9.117 -0.873 8.271 1.00 95.56 216 TYR A C 1
ATOM 1669 O O . TYR A 1 216 ? -10.034 -1.215 7.520 1.00 95.56 216 TYR A O 1
ATOM 1677 N N . VAL A 1 217 ? -8.411 -1.719 9.010 1.00 97.00 217 VAL A N 1
ATOM 1678 C CA . VAL A 1 217 ? -8.731 -3.135 9.192 1.00 97.00 217 VAL A CA 1
ATOM 1679 C C . VAL A 1 217 ? -8.930 -3.423 10.676 1.00 97.00 217 VAL A C 1
ATOM 1681 O O . VAL A 1 217 ? -8.381 -2.720 11.529 1.00 97.00 217 VAL A O 1
ATOM 1684 N N . VAL A 1 218 ? -9.728 -4.439 10.991 1.00 97.88 218 VAL A N 1
ATOM 1685 C CA . VAL A 1 218 ? -10.055 -4.821 12.370 1.00 97.88 218 VAL A CA 1
ATOM 1686 C C . VAL A 1 218 ? -9.604 -6.248 12.624 1.00 97.88 218 VAL A C 1
ATOM 1688 O O . VAL A 1 218 ? -9.899 -7.141 11.839 1.00 97.88 218 VAL A O 1
ATOM 1691 N N . TYR A 1 219 ? -8.934 -6.468 13.747 1.00 97.75 219 TYR A N 1
ATOM 1692 C CA . TYR A 1 219 ? -8.558 -7.779 14.268 1.00 97.75 219 TYR A CA 1
ATOM 1693 C C . TYR A 1 219 ? -9.292 -8.034 15.582 1.00 97.75 219 TYR A C 1
ATOM 1695 O O . TYR A 1 219 ? -9.539 -7.095 16.345 1.00 97.75 219 TYR A O 1
ATOM 1703 N N . LYS A 1 220 ? -9.591 -9.303 15.871 1.00 96.25 220 LYS A N 1
ATOM 1704 C CA . LYS A 1 220 ? -10.178 -9.727 17.149 1.00 96.25 220 LYS A CA 1
ATOM 1705 C C . LYS A 1 220 ? -9.180 -10.548 17.953 1.00 96.25 220 LYS A C 1
ATOM 1707 O O . LYS A 1 220 ? -8.387 -11.299 17.389 1.00 96.25 220 LYS A O 1
ATOM 1712 N N . TYR A 1 221 ? -9.195 -10.393 19.269 1.00 95.06 221 TYR A N 1
ATOM 1713 C CA . TYR A 1 221 ? -8.389 -11.198 20.172 1.00 95.06 221 TYR A CA 1
ATOM 1714 C C . TYR A 1 221 ? -9.139 -12.483 20.521 1.00 95.06 221 TYR A C 1
ATOM 1716 O O . TYR A 1 221 ? -10.235 -12.443 21.074 1.00 95.06 221 TYR A O 1
ATOM 1724 N N . VAL A 1 222 ? -8.563 -13.635 20.182 1.00 90.38 222 VAL A N 1
ATOM 1725 C CA . VAL A 1 222 ? -9.181 -14.951 20.368 1.00 90.38 222 VAL A CA 1
ATOM 1726 C C . VAL A 1 222 ? -8.129 -15.926 20.886 1.00 90.38 222 VAL A C 1
ATOM 1728 O O . VAL A 1 222 ? -7.057 -16.072 20.306 1.00 90.38 222 VAL A O 1
ATOM 1731 N N . LYS A 1 223 ? -8.433 -16.633 21.983 1.00 86.50 223 LYS A N 1
ATOM 1732 C CA . LYS A 1 223 ? -7.581 -17.707 22.539 1.00 86.50 223 LYS A CA 1
ATOM 1733 C C . LYS A 1 223 ? -6.116 -17.293 22.788 1.00 86.50 223 LYS A C 1
ATOM 1735 O O . LYS A 1 223 ? -5.204 -18.095 22.608 1.00 86.50 223 LYS A O 1
ATOM 1740 N N . GLY A 1 224 ? -5.888 -16.057 23.231 1.00 87.06 224 GLY A N 1
ATOM 1741 C CA . GLY A 1 224 ? -4.556 -15.581 23.617 1.00 87.06 224 GLY A CA 1
ATOM 1742 C C . GLY A 1 224 ? -3.741 -14.925 22.495 1.00 87.06 224 GLY A C 1
ATOM 1743 O O . GLY A 1 224 ? -2.605 -14.517 22.740 1.00 87.06 224 GLY A O 1
ATOM 1744 N N . ALA A 1 225 ? -4.297 -14.778 21.290 1.00 93.38 225 ALA A N 1
ATOM 1745 C CA . ALA A 1 225 ? -3.648 -14.085 20.181 1.00 93.38 225 ALA A CA 1
ATOM 1746 C C . ALA A 1 225 ? -4.645 -13.247 19.367 1.00 93.38 225 ALA A C 1
ATOM 1748 O O . ALA A 1 225 ? -5.848 -13.503 19.371 1.00 93.38 225 ALA A O 1
ATOM 1749 N N . TRP A 1 226 ? -4.135 -12.246 18.648 1.00 94.19 226 TRP A N 1
ATOM 1750 C CA . TRP A 1 226 ? -4.898 -11.588 17.586 1.00 94.19 226 TRP A CA 1
ATOM 1751 C C . TRP A 1 226 ? -5.131 -12.571 16.436 1.00 94.19 226 TRP A C 1
ATOM 1753 O O . TRP A 1 226 ? -4.277 -13.422 16.175 1.00 94.19 226 TRP A O 1
ATOM 1763 N N . THR A 1 227 ? -6.262 -12.454 15.742 1.00 94.19 227 THR A N 1
ATOM 1764 C CA . THR A 1 227 ? -6.496 -13.195 14.497 1.00 94.19 227 THR A CA 1
ATOM 1765 C C . THR A 1 227 ? -5.351 -12.959 13.504 1.00 94.19 227 THR A C 1
ATOM 1767 O O . THR A 1 227 ? -4.811 -11.856 13.425 1.00 94.19 227 THR A O 1
ATOM 1770 N N . SER A 1 228 ? -4.958 -14.000 12.762 1.00 88.62 228 SER A N 1
ATOM 1771 C CA . SER A 1 228 ? -3.895 -13.900 11.748 1.00 88.62 228 SER A CA 1
ATOM 1772 C C . SER A 1 228 ? -4.307 -13.019 10.570 1.00 88.62 228 SER A C 1
ATOM 1774 O O . SER A 1 228 ? -3.486 -12.283 10.038 1.00 88.62 228 SER A O 1
ATOM 1776 N N . GLU A 1 229 ? -5.591 -13.067 10.221 1.00 92.38 229 GLU A N 1
ATOM 1777 C CA . GLU A 1 229 ? -6.225 -12.243 9.195 1.00 92.38 229 GLU A CA 1
ATOM 1778 C C . GLU A 1 229 ? -7.185 -11.230 9.842 1.00 92.38 229 GLU A C 1
ATOM 1780 O O . GLU A 1 229 ? -7.700 -11.478 10.946 1.00 92.38 229 GLU A O 1
ATOM 1785 N N . PRO A 1 230 ? -7.436 -10.077 9.197 1.00 95.62 230 PRO A N 1
ATOM 1786 C CA . PRO A 1 230 ? -8.422 -9.125 9.680 1.00 95.62 230 PRO A CA 1
ATOM 1787 C C . PRO A 1 230 ? -9.834 -9.714 9.578 1.00 95.62 230 PRO A C 1
ATOM 1789 O O . PRO A 1 230 ? -10.202 -10.340 8.588 1.00 95.62 230 PRO A O 1
ATOM 1792 N N . ILE A 1 231 ? -10.652 -9.468 10.599 1.00 97.00 231 ILE A N 1
ATOM 1793 C CA . ILE A 1 231 ? -12.070 -9.844 10.612 1.00 97.00 231 ILE A CA 1
ATOM 1794 C C . ILE A 1 231 ? -12.946 -8.858 9.829 1.00 97.00 231 ILE A C 1
ATOM 1796 O O . ILE A 1 231 ? -14.103 -9.154 9.551 1.00 97.00 231 ILE A O 1
ATOM 1800 N N . TYR A 1 232 ? -12.408 -7.681 9.496 1.00 97.31 232 TYR A N 1
ATOM 1801 C CA . TYR A 1 232 ? -13.057 -6.676 8.657 1.00 97.31 232 TYR A CA 1
ATOM 1802 C C . TYR A 1 232 ? -12.024 -5.777 7.978 1.00 97.31 232 TYR A C 1
ATOM 1804 O O . TYR A 1 232 ? -11.041 -5.374 8.606 1.00 97.31 232 TYR A O 1
ATOM 1812 N N . ASP A 1 233 ? -12.299 -5.398 6.731 1.00 94.25 233 ASP A N 1
ATOM 1813 C CA . ASP A 1 233 ? -11.545 -4.397 5.974 1.00 94.25 233 ASP A CA 1
ATOM 1814 C C . ASP A 1 233 ? -12.489 -3.320 5.427 1.00 94.25 233 ASP A C 1
ATOM 1816 O O . ASP A 1 233 ? -13.419 -3.598 4.674 1.00 94.25 233 ASP A O 1
ATOM 1820 N N . SER A 1 234 ? -12.229 -2.062 5.783 1.00 95.38 234 SER A N 1
ATOM 1821 C CA . SER A 1 234 ? -12.998 -0.899 5.324 1.00 95.38 234 SER A CA 1
ATOM 1822 C C . SER A 1 234 ? -12.999 -0.685 3.802 1.00 95.38 234 SER A C 1
ATOM 1824 O O . SER A 1 234 ? -13.938 -0.071 3.289 1.00 95.38 234 SER A O 1
ATOM 1826 N N . LYS A 1 235 ? -11.978 -1.174 3.079 1.00 91.69 235 LYS A N 1
ATOM 1827 C CA . LYS A 1 235 ? -11.877 -1.056 1.615 1.00 91.69 235 LYS A CA 1
ATOM 1828 C C . LYS A 1 235 ? -12.849 -1.999 0.919 1.00 91.69 235 LYS A C 1
ATOM 1830 O O . LYS A 1 235 ? -13.588 -1.574 0.034 1.00 91.69 235 LYS A O 1
ATOM 1835 N N . THR A 1 236 ? -12.856 -3.267 1.322 1.00 93.25 236 THR A N 1
ATOM 1836 C CA . THR A 1 236 ? -13.709 -4.308 0.725 1.00 93.25 236 THR A CA 1
ATOM 1837 C C . THR A 1 236 ? -15.094 -4.369 1.367 1.00 93.25 236 THR A C 1
ATOM 1839 O O . THR A 1 236 ? -16.041 -4.830 0.733 1.00 93.25 236 THR A O 1
ATOM 1842 N N . LYS A 1 237 ? -15.227 -3.874 2.606 1.00 92.81 237 LYS A N 1
ATOM 1843 C CA . LYS A 1 237 ? -16.424 -3.937 3.462 1.00 92.81 237 LYS A CA 1
ATOM 1844 C C . LYS A 1 237 ? -16.908 -5.361 3.743 1.00 92.81 237 LYS A C 1
ATOM 1846 O O . LYS A 1 237 ? -18.081 -5.575 4.052 1.00 92.81 237 LYS A O 1
ATOM 1851 N N . VAL A 1 238 ? -16.004 -6.331 3.632 1.00 91.44 238 VAL A N 1
ATOM 1852 C CA . VAL A 1 238 ? -16.273 -7.742 3.906 1.00 91.44 238 VAL A CA 1
ATOM 1853 C C . VAL A 1 238 ? -15.978 -8.030 5.374 1.00 91.44 238 VAL A C 1
ATOM 1855 O O . VAL A 1 238 ? -14.955 -7.594 5.901 1.00 91.44 238 VAL A O 1
ATOM 1858 N N . VAL A 1 239 ? -16.886 -8.760 6.020 1.00 94.81 239 VAL A N 1
ATOM 1859 C CA . VAL A 1 239 ? -16.696 -9.323 7.361 1.00 94.81 239 VAL A CA 1
ATOM 1860 C C . VAL A 1 239 ? -16.315 -10.793 7.207 1.00 94.81 239 VAL A C 1
ATOM 1862 O O . VAL A 1 239 ? -16.887 -11.488 6.368 1.00 94.81 239 VAL A O 1
ATOM 1865 N N . ALA A 1 240 ? -15.330 -11.252 7.976 1.00 94.56 240 ALA A N 1
ATOM 1866 C CA . ALA A 1 240 ? -14.914 -12.649 7.975 1.00 94.56 240 ALA A CA 1
ATOM 1867 C C . ALA A 1 240 ? -15.994 -13.557 8.588 1.00 94.56 240 ALA A C 1
ATOM 1869 O O . ALA A 1 240 ? -16.651 -13.178 9.559 1.00 94.56 240 ALA A O 1
ATOM 1870 N N . GLU A 1 241 ? -16.121 -14.769 8.045 1.00 93.75 241 GLU A N 1
ATOM 1871 C CA . GLU A 1 241 ? -17.101 -15.760 8.498 1.00 93.75 241 GLU A CA 1
ATOM 1872 C C . GLU A 1 241 ? -16.944 -16.065 9.998 1.00 93.75 241 GLU A C 1
ATOM 1874 O O . GLU A 1 241 ? -15.844 -16.355 10.479 1.00 93.75 241 GLU A O 1
ATOM 1879 N N . GLY A 1 242 ? -18.052 -15.997 10.738 1.00 92.31 242 GLY A N 1
ATOM 1880 C CA . GLY A 1 242 ? -18.112 -16.234 12.181 1.00 92.31 242 GLY A CA 1
ATOM 1881 C C . GLY A 1 242 ? -17.911 -14.988 13.054 1.00 92.31 242 GLY A C 1
ATOM 1882 O O . GLY A 1 242 ? -17.893 -15.113 14.280 1.00 92.31 242 GLY A O 1
ATOM 1883 N N . TYR A 1 243 ? -17.760 -13.799 12.462 1.00 93.88 243 TYR A N 1
ATOM 1884 C CA . TYR A 1 243 ? -17.598 -12.525 13.179 1.00 93.88 243 TYR A CA 1
ATOM 1885 C C . TYR A 1 243 ? -18.710 -11.502 12.896 1.00 93.88 243 TYR A C 1
ATOM 1887 O O . TYR A 1 243 ? -18.663 -10.388 13.420 1.00 93.88 243 TYR A O 1
ATOM 1895 N N . GLU A 1 244 ? -19.726 -11.873 12.120 1.00 94.25 244 GLU A N 1
ATOM 1896 C CA . GLU A 1 244 ? -20.820 -11.005 11.665 1.00 94.25 244 GLU A CA 1
ATOM 1897 C C . GLU A 1 244 ? -21.661 -10.439 12.815 1.00 94.25 244 GLU A C 1
ATOM 1899 O O . GLU A 1 244 ? -22.173 -9.323 12.718 1.00 94.25 244 GLU A O 1
ATOM 1904 N N . ASP A 1 245 ? -21.752 -11.169 13.927 1.00 89.94 245 ASP A N 1
ATOM 1905 C CA . ASP A 1 245 ? -22.451 -10.708 15.130 1.00 89.94 245 ASP A CA 1
ATOM 1906 C C . ASP A 1 245 ? -21.657 -9.625 15.883 1.00 89.94 245 ASP A C 1
ATOM 1908 O O . ASP A 1 245 ? -22.232 -8.802 16.599 1.00 89.94 245 ASP A O 1
ATOM 1912 N N . GLY A 1 246 ? -20.327 -9.611 15.743 1.00 90.00 246 GLY A N 1
ATOM 1913 C CA . GLY A 1 246 ? -19.428 -8.682 16.435 1.00 90.00 246 GLY A CA 1
ATOM 1914 C C . GLY A 1 246 ? -19.104 -7.421 15.635 1.00 90.00 246 GLY A C 1
ATOM 1915 O O . GLY A 1 246 ? -18.824 -6.379 16.230 1.00 90.00 246 GLY A O 1
ATOM 1916 N N . ILE A 1 247 ? -19.147 -7.485 14.301 1.00 95.88 247 ILE A N 1
ATOM 1917 C CA . ILE A 1 247 ? -18.888 -6.337 13.428 1.00 95.88 247 ILE A CA 1
ATOM 1918 C C . ILE A 1 247 ? -19.764 -6.363 12.172 1.00 95.88 247 ILE A C 1
ATOM 1920 O O . ILE A 1 247 ? -19.886 -7.375 11.491 1.00 95.88 247 ILE A O 1
ATOM 1924 N N . SER A 1 248 ? -20.353 -5.215 11.838 1.00 94.31 248 SER A N 1
ATOM 1925 C CA . SER A 1 248 ? -21.162 -5.059 10.627 1.00 94.31 248 SER A CA 1
ATOM 1926 C C . SER A 1 248 ? -20.328 -4.684 9.399 1.00 94.31 248 SER A C 1
ATOM 1928 O O . SER A 1 248 ? -19.240 -4.118 9.504 1.00 94.31 248 SER A O 1
ATOM 1930 N N . THR A 1 249 ? -20.905 -4.862 8.207 1.00 92.00 249 THR A N 1
ATOM 1931 C CA . THR A 1 249 ? -20.336 -4.399 6.923 1.00 92.00 249 THR A CA 1
ATOM 1932 C C . THR A 1 249 ? -20.199 -2.873 6.814 1.00 92.00 249 THR A C 1
ATOM 1934 O O . THR A 1 249 ? -19.590 -2.363 5.876 1.00 92.00 249 THR A O 1
ATOM 1937 N N . SER A 1 250 ? -20.766 -2.124 7.766 1.00 91.00 250 SER A N 1
ATOM 1938 C CA . SER A 1 250 ? -20.590 -0.672 7.890 1.00 91.00 250 SER A CA 1
ATOM 1939 C C . SER A 1 250 ? -19.475 -0.290 8.873 1.00 91.00 250 SER A C 1
ATOM 1941 O O . SER A 1 250 ? -19.302 0.895 9.150 1.00 91.00 250 SER A O 1
ATOM 1943 N N . GLY A 1 251 ? -18.732 -1.259 9.422 1.00 91.19 251 GLY A N 1
ATOM 1944 C CA . GLY A 1 251 ? -17.672 -1.008 10.401 1.00 91.19 251 GLY A CA 1
ATOM 1945 C C . GLY A 1 251 ? -18.202 -0.595 11.777 1.00 91.19 251 GLY A C 1
ATOM 1946 O O . GLY A 1 251 ? -17.589 0.222 12.467 1.00 91.19 251 GLY A O 1
ATOM 1947 N N . VAL A 1 252 ? -19.368 -1.118 12.168 1.00 96.31 252 VAL A N 1
ATOM 1948 C CA . VAL A 1 252 ? -19.926 -0.931 13.516 1.00 96.31 252 VAL A CA 1
ATOM 1949 C C . VAL A 1 252 ? -19.619 -2.170 14.343 1.00 96.31 252 VAL A C 1
ATOM 1951 O O . VAL A 1 252 ? -20.063 -3.255 13.980 1.00 96.31 252 VAL A O 1
ATOM 1954 N N . ILE A 1 253 ? -18.877 -1.996 15.435 1.00 96.50 253 ILE A N 1
ATOM 1955 C CA . ILE A 1 253 ? -18.558 -3.049 16.404 1.00 96.50 253 ILE A CA 1
ATOM 1956 C C . ILE A 1 253 ? -19.672 -3.119 17.447 1.00 96.50 253 ILE A C 1
ATOM 1958 O O . ILE A 1 253 ? -20.073 -2.082 17.975 1.00 96.50 253 ILE A O 1
ATOM 1962 N N . THR A 1 254 ? -20.121 -4.323 17.782 1.00 94.94 254 THR A N 1
ATOM 1963 C CA . THR A 1 254 ? -21.048 -4.589 18.889 1.00 94.94 254 THR A CA 1
ATOM 1964 C C . THR A 1 254 ? -20.311 -5.391 19.953 1.00 94.94 254 THR A C 1
ATOM 1966 O O . THR A 1 254 ? -19.748 -6.439 19.645 1.00 94.94 254 THR A O 1
ATOM 1969 N N . MET A 1 255 ? -20.289 -4.892 21.192 1.00 93.81 255 MET A N 1
ATOM 1970 C CA . MET A 1 255 ? -19.627 -5.590 22.298 1.00 93.81 255 MET A CA 1
ATOM 1971 C C . MET A 1 255 ? -20.554 -6.637 22.910 1.00 93.81 255 MET A C 1
ATOM 1973 O O . MET A 1 255 ? -21.666 -6.305 23.328 1.00 93.81 255 MET A O 1
ATOM 1977 N N . HIS A 1 256 ? -20.068 -7.871 23.019 1.00 91.88 256 HIS A N 1
ATOM 1978 C CA . HIS A 1 256 ? -20.792 -8.988 23.634 1.00 91.88 256 HIS A CA 1
ATOM 1979 C C . HIS A 1 256 ? -20.258 -9.319 25.029 1.00 91.88 256 HIS A C 1
ATOM 1981 O O . HIS A 1 256 ? -19.160 -8.907 25.393 1.00 91.88 256 HIS A O 1
ATOM 1987 N N . GLU A 1 257 ? -21.019 -10.078 25.820 1.00 89.38 257 GLU A N 1
ATOM 1988 C CA . GLU A 1 257 ? -20.579 -10.528 27.155 1.00 89.38 257 GLU A CA 1
ATOM 1989 C C . GLU A 1 257 ? -19.265 -11.325 27.080 1.00 89.38 257 GLU A C 1
ATOM 1991 O O . GLU A 1 257 ? -18.361 -11.104 27.883 1.00 89.38 257 GLU A O 1
ATOM 1996 N N . ASP A 1 258 ? -19.112 -12.157 26.046 1.00 89.50 258 ASP A N 1
ATOM 1997 C CA . ASP A 1 258 ? -17.896 -12.941 25.787 1.00 89.50 258 ASP A CA 1
ATOM 1998 C C . ASP A 1 258 ? -16.671 -12.080 25.417 1.00 89.50 258 ASP A C 1
ATOM 2000 O O . ASP A 1 258 ? -15.543 -12.579 25.403 1.00 89.50 258 ASP A O 1
ATOM 2004 N N . ASP A 1 259 ? -16.867 -10.789 25.125 1.00 91.25 259 ASP A N 1
ATOM 2005 C CA . ASP A 1 259 ? -15.782 -9.849 24.836 1.00 91.25 259 ASP A CA 1
ATOM 2006 C C . ASP A 1 259 ? -15.172 -9.239 26.113 1.00 91.25 259 ASP A C 1
ATOM 2008 O O . ASP A 1 259 ? -14.146 -8.552 26.044 1.00 91.25 259 ASP A O 1
ATOM 2012 N N . VAL A 1 260 ? -15.771 -9.478 27.288 1.00 90.31 260 VAL A N 1
ATOM 2013 C CA . VAL A 1 260 ? -15.255 -8.997 28.577 1.00 90.31 260 VAL A CA 1
ATOM 2014 C C . VAL A 1 260 ? -14.079 -9.862 29.016 1.00 90.31 260 VAL A C 1
ATOM 2016 O O . VAL A 1 260 ? -14.225 -10.979 29.514 1.00 90.31 260 VAL A O 1
ATOM 2019 N N . LEU A 1 261 ? -12.875 -9.319 28.854 1.00 87.75 261 LEU A N 1
ATOM 2020 C CA . LEU A 1 261 ? -11.638 -9.977 29.255 1.00 87.75 261 LEU A CA 1
ATOM 2021 C C . LEU A 1 261 ? -11.129 -9.451 30.598 1.00 87.75 261 LEU A C 1
ATOM 2023 O O . LEU A 1 261 ? -11.251 -8.270 30.931 1.00 87.75 261 LEU A O 1
ATOM 2027 N N . ALA A 1 262 ? -10.478 -10.336 31.356 1.00 83.81 262 ALA A N 1
ATOM 2028 C CA . ALA A 1 262 ? -9.895 -9.992 32.646 1.00 83.81 262 ALA A CA 1
ATOM 2029 C C . ALA A 1 262 ? -8.935 -8.792 32.537 1.00 83.81 262 ALA A C 1
ATOM 2031 O O . ALA A 1 262 ? -8.110 -8.702 31.622 1.00 83.81 262 ALA A O 1
ATOM 2032 N N . GLY A 1 263 ? -9.040 -7.875 33.502 1.00 81.00 263 GLY A N 1
ATOM 2033 C CA . GLY A 1 263 ? -8.169 -6.704 33.595 1.00 81.00 263 GLY A CA 1
ATOM 2034 C C . GLY A 1 263 ? -8.385 -5.656 32.501 1.00 81.00 263 GLY A C 1
ATOM 2035 O O . GLY A 1 263 ? -7.453 -4.907 32.229 1.00 81.00 263 GLY A O 1
ATOM 2036 N N . ASN A 1 264 ? -9.573 -5.604 31.881 1.00 82.44 264 ASN A N 1
ATOM 2037 C CA . ASN A 1 264 ? -9.886 -4.698 30.766 1.00 82.44 264 ASN A CA 1
ATOM 2038 C C . ASN A 1 264 ? -8.924 -4.880 29.582 1.00 82.44 264 ASN A C 1
ATOM 2040 O O . ASN A 1 264 ? -8.479 -3.919 28.952 1.00 82.44 264 ASN A O 1
ATOM 2044 N N . SER A 1 265 ? -8.564 -6.135 29.302 1.00 90.44 265 SER A N 1
ATOM 2045 C CA . SER A 1 265 ? -7.688 -6.455 28.177 1.00 90.44 265 SER A CA 1
ATOM 2046 C C . SER A 1 265 ? -8.390 -6.148 26.844 1.00 90.44 265 SER A C 1
ATOM 2048 O O . SER A 1 265 ? -9.581 -6.438 26.708 1.00 90.44 265 SER A O 1
ATOM 2050 N N . PRO A 1 266 ? -7.682 -5.597 25.840 1.00 93.88 266 PRO A N 1
ATOM 2051 C CA . PRO A 1 266 ? -8.257 -5.349 24.524 1.00 93.88 266 PRO A CA 1
ATOM 2052 C C . PRO A 1 266 ? -8.800 -6.604 23.846 1.00 93.88 266 PRO A C 1
ATOM 2054 O O . PRO A 1 266 ? -8.151 -7.648 23.845 1.00 93.88 266 PRO A O 1
ATOM 2057 N N . VAL A 1 267 ? -9.948 -6.459 23.192 1.00 96.19 267 VAL A N 1
ATOM 2058 C CA . VAL A 1 267 ? -10.621 -7.514 22.427 1.00 96.19 267 VAL A CA 1
ATOM 2059 C C . VAL A 1 267 ? -10.691 -7.204 20.932 1.00 96.19 267 VAL A C 1
ATOM 2061 O O . VAL A 1 267 ? -10.644 -8.126 20.121 1.00 96.19 267 VAL A O 1
ATOM 2064 N N . TYR A 1 268 ? -10.684 -5.925 20.545 1.00 97.06 268 TYR A N 1
ATOM 2065 C CA . TYR A 1 268 ? -10.525 -5.509 19.149 1.00 97.06 268 TYR A CA 1
ATOM 2066 C C . TYR A 1 268 ? -9.289 -4.628 18.976 1.00 97.06 268 TYR A C 1
ATOM 2068 O O . TYR A 1 268 ? -8.957 -3.813 19.841 1.00 97.06 268 TYR A O 1
ATOM 2076 N N . LYS A 1 269 ? -8.629 -4.773 17.828 1.00 97.50 269 LYS A N 1
ATOM 2077 C CA . LYS A 1 269 ? -7.536 -3.912 17.379 1.00 97.50 269 LYS A CA 1
ATOM 2078 C C . LYS A 1 269 ? -7.862 -3.371 15.998 1.00 97.50 269 LYS A C 1
ATOM 2080 O O . LYS A 1 269 ? -8.051 -4.139 15.062 1.00 97.50 269 LYS A O 1
ATOM 2085 N N . ILE A 1 270 ? -7.913 -2.054 15.883 1.00 97.81 270 ILE A N 1
ATOM 2086 C CA . ILE A 1 270 ? -8.163 -1.334 14.640 1.00 97.81 270 ILE A CA 1
ATOM 2087 C C . ILE A 1 270 ? -6.829 -0.768 14.164 1.00 97.81 270 ILE A C 1
ATOM 2089 O O . ILE A 1 270 ? -6.157 -0.055 14.909 1.00 97.81 270 ILE A O 1
ATOM 2093 N N . VAL A 1 271 ? -6.442 -1.089 12.934 1.00 96.62 271 VAL A N 1
ATOM 2094 C CA . VAL A 1 271 ? -5.196 -0.617 12.324 1.00 96.62 271 VAL A CA 1
ATOM 2095 C C . VAL A 1 271 ? -5.548 0.354 11.208 1.00 96.62 271 VAL A C 1
ATOM 2097 O O . VAL A 1 271 ? -6.120 -0.043 10.194 1.00 96.62 271 VAL A O 1
ATOM 2100 N N . TYR A 1 272 ? -5.228 1.628 11.411 1.00 94.19 272 TYR A N 1
ATOM 2101 C CA . TYR A 1 272 ? -5.480 2.706 10.464 1.00 94.19 272 TYR A CA 1
ATOM 2102 C C . TYR A 1 272 ? -4.309 2.898 9.511 1.00 94.19 272 TYR A C 1
ATOM 2104 O O . TYR A 1 272 ? -3.145 2.829 9.904 1.00 94.19 272 TYR A O 1
ATOM 2112 N N . THR A 1 273 ? -4.650 3.227 8.273 1.00 90.25 273 THR A N 1
ATOM 2113 C CA . THR A 1 273 ? -3.752 3.643 7.197 1.00 90.25 273 THR A CA 1
ATOM 2114 C C . THR A 1 273 ? -4.345 4.870 6.518 1.00 90.25 273 THR A C 1
ATOM 2116 O O . THR A 1 273 ? -5.564 4.990 6.384 1.00 90.25 273 THR A O 1
ATOM 2119 N N . VAL A 1 274 ? -3.490 5.795 6.098 1.00 86.88 274 VAL A N 1
ATOM 2120 C CA . VAL A 1 274 ? -3.888 6.958 5.303 1.00 86.88 274 VAL A CA 1
ATOM 2121 C C . VAL A 1 274 ? -3.238 6.837 3.942 1.00 86.88 274 VAL A C 1
ATOM 2123 O O . VAL A 1 274 ? -2.038 6.597 3.863 1.00 86.88 274 VAL A O 1
ATOM 2126 N N . THR A 1 275 ? -4.028 6.990 2.886 1.00 81.69 275 THR A N 1
ATOM 2127 C CA . THR A 1 275 ? -3.535 7.072 1.514 1.00 81.69 275 THR A CA 1
ATOM 2128 C C . THR A 1 275 ? -3.748 8.479 0.981 1.00 81.69 275 THR A C 1
ATOM 2130 O O . THR A 1 275 ? -4.857 8.997 1.096 1.00 81.69 275 THR A O 1
ATOM 2133 N N . ASP A 1 276 ? -2.721 9.119 0.437 1.00 75.06 276 ASP A N 1
ATOM 2134 C CA . ASP A 1 276 ? -2.873 10.431 -0.202 1.00 75.06 276 ASP A CA 1
ATOM 2135 C C . ASP A 1 276 ? -3.405 10.331 -1.645 1.00 75.06 276 ASP A C 1
ATOM 2137 O O . ASP A 1 276 ? -3.710 9.250 -2.155 1.00 75.06 276 ASP A O 1
ATOM 2141 N N . ALA A 1 277 ? -3.538 11.479 -2.313 1.00 71.00 277 ALA A N 1
ATOM 2142 C CA . ALA A 1 277 ? -4.092 11.574 -3.662 1.00 71.00 277 ALA A CA 1
ATOM 2143 C C . ALA A 1 277 ? -3.236 10.905 -4.754 1.00 71.00 277 ALA A C 1
ATOM 2145 O O . ALA A 1 277 ? -3.749 10.641 -5.841 1.00 71.00 277 ALA A O 1
ATOM 2146 N N . VAL A 1 278 ? -1.952 10.657 -4.497 1.00 63.38 278 VAL A N 1
ATOM 2147 C CA . VAL A 1 278 ? -1.012 10.078 -5.470 1.00 63.38 278 VAL A CA 1
ATOM 2148 C C . VAL A 1 278 ? -0.685 8.609 -5.164 1.00 63.38 278 VAL A C 1
ATOM 2150 O O . VAL A 1 278 ? -0.007 7.959 -5.956 1.00 63.38 278 VAL A O 1
ATOM 2153 N N . GLY A 1 279 ? -1.239 8.059 -4.077 1.00 64.44 279 GLY A N 1
ATOM 2154 C CA . GLY A 1 279 ? -1.197 6.635 -3.747 1.00 64.44 279 GLY A CA 1
ATOM 2155 C C . GLY A 1 279 ? -0.246 6.255 -2.609 1.00 64.44 279 GLY A C 1
ATOM 2156 O O . GLY A 1 279 ? -0.122 5.061 -2.321 1.00 64.44 279 GLY A O 1
ATOM 2157 N N . TYR A 1 280 ? 0.388 7.215 -1.924 1.00 68.44 280 TYR A N 1
ATOM 2158 C CA . TYR A 1 280 ? 1.286 6.926 -0.801 1.00 68.44 280 TYR A CA 1
ATOM 2159 C C . TYR A 1 280 ? 0.515 6.487 0.431 1.00 68.44 280 TYR A C 1
ATOM 2161 O O . TYR A 1 280 ? -0.442 7.142 0.831 1.00 68.44 280 TYR A O 1
ATOM 2169 N N . VAL A 1 281 ? 0.971 5.408 1.071 1.00 74.94 281 VAL A N 1
ATOM 2170 C CA . VAL A 1 281 ? 0.370 4.861 2.293 1.00 74.94 281 VAL A CA 1
ATOM 2171 C C . VAL A 1 281 ? 1.215 5.238 3.509 1.00 74.94 281 VAL A C 1
ATOM 2173 O O . VAL A 1 281 ? 2.419 4.987 3.540 1.00 74.94 281 VAL A O 1
ATOM 2176 N N . SER A 1 282 ? 0.576 5.811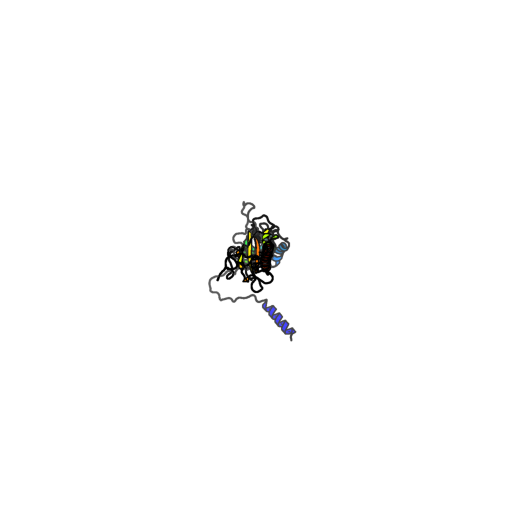 4.526 1.00 77.50 282 SER A N 1
ATOM 2177 C CA . SER A 1 282 ? 1.201 6.160 5.799 1.00 77.50 282 SER A CA 1
ATOM 2178 C C . SER A 1 282 ? 1.706 4.929 6.554 1.00 77.50 282 SER A C 1
ATOM 2180 O O . SER A 1 282 ? 1.171 3.825 6.418 1.00 77.50 282 SER A O 1
ATOM 2182 N N . ALA A 1 283 ? 2.637 5.140 7.488 1.00 79.19 283 ALA A N 1
ATOM 2183 C CA . ALA A 1 283 ? 2.817 4.194 8.587 1.00 79.19 283 ALA A CA 1
ATOM 2184 C C . ALA A 1 283 ? 1.477 3.963 9.315 1.00 79.19 283 ALA A C 1
ATOM 2186 O O . ALA A 1 283 ? 0.622 4.856 9.384 1.00 79.19 283 ALA A O 1
ATOM 2187 N N . THR A 1 284 ? 1.283 2.758 9.846 1.00 87.38 284 THR A N 1
ATOM 2188 C CA . THR A 1 284 ? 0.027 2.385 10.500 1.00 87.38 284 THR A CA 1
ATOM 2189 C C . THR A 1 284 ? -0.092 3.003 11.888 1.00 87.38 284 THR A C 1
ATOM 2191 O O . THR A 1 284 ? 0.886 3.051 12.636 1.00 87.38 284 THR A O 1
ATOM 2194 N N . LYS A 1 285 ? -1.311 3.373 12.285 1.00 92.50 285 LYS A N 1
ATOM 2195 C CA . LYS A 1 285 ? -1.641 3.717 13.675 1.00 92.50 285 LYS A CA 1
ATOM 2196 C C . LYS A 1 285 ? -2.628 2.699 14.220 1.00 92.50 285 LYS A C 1
ATOM 2198 O O . LYS A 1 285 ? -3.632 2.411 13.578 1.00 92.50 285 LYS A O 1
ATOM 2203 N N . GLU A 1 286 ? -2.358 2.178 15.408 1.00 95.19 286 GLU A N 1
ATOM 2204 C CA . GLU A 1 286 ? -3.250 1.227 16.065 1.00 95.19 286 GLU A CA 1
ATOM 2205 C C . GLU A 1 286 ? -4.138 1.924 17.102 1.00 95.19 286 GLU A C 1
ATOM 2207 O O . GLU A 1 286 ? -3.710 2.855 17.789 1.00 95.19 286 GLU A O 1
ATOM 2212 N N . MET A 1 287 ? -5.369 1.437 17.220 1.00 96.25 287 MET A N 1
ATOM 2213 C CA . MET A 1 287 ? -6.293 1.717 18.313 1.00 96.25 287 MET A CA 1
ATOM 2214 C C . MET A 1 287 ? -6.811 0.388 18.843 1.00 96.25 287 MET A C 1
ATOM 2216 O O . MET A 1 287 ? -7.215 -0.482 18.072 1.00 96.25 287 MET A O 1
ATOM 2220 N N . THR A 1 288 ? -6.825 0.229 20.155 1.00 96.69 288 THR A N 1
ATOM 2221 C CA . THR A 1 288 ? -7.352 -0.965 20.814 1.00 96.69 288 THR A CA 1
ATOM 2222 C C . THR A 1 288 ? -8.651 -0.643 21.536 1.00 96.69 288 THR A C 1
ATOM 2224 O O . THR A 1 288 ? -8.841 0.463 22.033 1.00 96.69 288 THR A O 1
ATOM 2227 N N . LEU A 1 289 ? -9.562 -1.610 21.580 1.00 96.12 289 LEU A N 1
ATOM 2228 C CA . LEU A 1 289 ? -10.845 -1.499 22.266 1.00 96.12 289 LEU A CA 1
ATOM 2229 C C . LEU A 1 289 ? -11.001 -2.676 23.217 1.00 96.12 289 LEU A C 1
ATOM 2231 O O . LEU A 1 289 ? -10.725 -3.811 22.830 1.00 96.12 289 LEU A O 1
ATOM 2235 N N . PHE A 1 290 ? -11.490 -2.419 24.424 1.00 94.44 290 PHE A N 1
ATOM 2236 C CA . PHE A 1 290 ? -11.916 -3.450 25.367 1.00 94.44 290 PHE A CA 1
ATOM 2237 C C . PHE A 1 290 ? -13.409 -3.297 25.673 1.00 94.44 290 PHE A C 1
ATOM 2239 O O . PHE A 1 290 ? -13.965 -2.197 25.580 1.00 94.44 290 PHE A O 1
ATOM 2246 N N . ALA A 1 291 ? -14.055 -4.408 26.017 1.00 93.00 291 ALA A N 1
ATOM 2247 C CA . ALA A 1 291 ? -15.433 -4.402 26.481 1.00 93.00 291 ALA A CA 1
ATOM 2248 C C . ALA A 1 291 ? -15.477 -4.132 27.990 1.00 93.00 291 ALA A C 1
ATOM 2250 O O . ALA A 1 291 ? -14.673 -4.671 28.752 1.00 93.00 291 ALA A O 1
ATOM 2251 N N . LYS A 1 292 ? -16.428 -3.304 28.420 1.00 90.88 292 LYS A N 1
ATOM 2252 C CA . LYS A 1 292 ? -16.726 -3.033 29.829 1.00 90.88 292 LYS A CA 1
ATOM 2253 C C . LYS A 1 292 ? -18.050 -3.698 30.185 1.00 90.88 292 LYS A C 1
ATOM 2255 O O . LYS A 1 292 ? -19.016 -3.566 29.435 1.00 90.88 292 LYS A O 1
ATOM 2260 N N . GLU A 1 293 ? -18.118 -4.362 31.333 1.00 87.25 293 GLU A N 1
ATOM 2261 C CA . GLU A 1 293 ? -19.388 -4.872 31.860 1.00 87.25 293 GLU A CA 1
ATOM 2262 C C . GLU A 1 293 ? -20.433 -3.748 31.942 1.00 87.25 293 GLU A C 1
ATOM 2264 O O . GLU A 1 293 ? -20.104 -2.583 32.203 1.00 87.25 293 GLU A O 1
ATOM 2269 N N . ALA A 1 294 ? -21.699 -4.088 31.696 1.00 75.69 294 ALA A N 1
ATOM 2270 C CA . ALA A 1 294 ? -22.791 -3.168 31.974 1.00 75.69 294 ALA A CA 1
ATOM 2271 C C . ALA A 1 294 ? -22.750 -2.797 33.461 1.00 75.69 294 ALA A C 1
ATOM 2273 O O . ALA A 1 294 ? -22.613 -3.672 34.316 1.00 75.69 294 ALA A O 1
ATOM 2274 N N . GLU A 1 295 ? -22.829 -1.502 33.774 1.00 68.62 295 GLU A N 1
ATOM 2275 C CA . GLU A 1 295 ? -23.000 -1.100 35.165 1.00 68.62 295 GLU A CA 1
ATOM 2276 C C . GLU A 1 295 ? -24.349 -1.639 35.626 1.00 68.62 295 GLU A C 1
ATOM 2278 O O . GLU A 1 295 ? -25.398 -1.274 35.093 1.00 68.62 295 GLU A O 1
ATOM 2283 N N . ASP A 1 296 ? -24.296 -2.573 36.571 1.00 56.56 296 ASP A N 1
ATOM 2284 C CA . ASP A 1 296 ? -25.477 -3.138 37.192 1.00 56.56 296 ASP A CA 1
ATOM 2285 C C . ASP A 1 296 ? -26.177 -1.978 37.912 1.00 56.56 296 ASP A C 1
ATOM 2287 O O . ASP A 1 296 ? -25.714 -1.504 38.954 1.00 56.56 296 ASP A O 1
ATOM 2291 N N . ASP A 1 297 ? -27.291 -1.498 37.357 1.00 49.19 297 ASP A N 1
ATOM 2292 C CA . ASP A 1 297 ? -28.150 -0.447 37.928 1.00 49.19 297 ASP A CA 1
ATOM 2293 C C . ASP A 1 297 ? -28.903 -0.973 39.176 1.00 49.19 297 ASP A C 1
ATOM 2295 O O . ASP A 1 297 ? -30.031 -0.596 39.502 1.00 49.19 297 ASP A O 1
ATOM 2299 N N . ALA A 1 298 ? -28.287 -1.924 39.885 1.00 47.47 298 ALA A N 1
ATOM 2300 C CA . ALA A 1 298 ? -28.748 -2.441 41.146 1.00 47.47 298 ALA A CA 1
ATOM 2301 C C . ALA A 1 298 ? -28.679 -1.285 42.153 1.00 47.47 298 ALA A C 1
ATOM 2303 O O . ALA A 1 298 ? -27.589 -0.781 42.447 1.00 47.47 298 ALA A O 1
ATOM 2304 N N . PRO A 1 299 ? -29.823 -0.848 42.713 1.00 49.81 299 PRO A N 1
ATOM 2305 C CA . PRO A 1 299 ? -29.839 0.280 43.623 1.00 49.81 299 PRO A CA 1
ATOM 2306 C C . PRO A 1 299 ? -28.874 -0.015 44.764 1.00 49.81 299 PRO A C 1
ATOM 2308 O O . PRO A 1 299 ? -28.970 -1.055 45.425 1.00 49.81 299 PRO A O 1
ATOM 2311 N N . ASN A 1 300 ? -27.914 0.891 44.964 1.00 56.19 300 ASN A N 1
ATOM 2312 C CA . ASN A 1 300 ? -26.871 0.737 45.963 1.00 56.19 300 ASN A CA 1
ATOM 2313 C C . ASN A 1 300 ? -27.540 0.408 47.304 1.00 56.19 300 ASN A C 1
ATOM 2315 O O . ASN A 1 300 ? -28.239 1.247 47.882 1.00 56.19 300 ASN A O 1
ATOM 2319 N N . LYS A 1 301 ? -27.359 -0.829 47.789 1.00 55.44 301 LYS A N 1
ATOM 2320 C CA . LYS A 1 301 ? -28.032 -1.336 48.998 1.00 55.44 301 LYS A CA 1
ATOM 2321 C C . LYS A 1 301 ? -27.838 -0.391 50.189 1.00 55.44 301 LYS A C 1
ATOM 2323 O O . LYS A 1 301 ? -28.716 -0.302 51.043 1.00 55.44 301 LYS A O 1
ATOM 2328 N N . MET A 1 302 ? -26.732 0.359 50.210 1.00 60.97 302 MET A N 1
ATOM 2329 C CA . MET A 1 302 ? -26.438 1.374 51.220 1.00 60.97 302 MET A CA 1
ATOM 2330 C C . MET A 1 302 ? -27.360 2.604 51.133 1.00 60.97 302 MET A C 1
ATOM 2332 O O . MET A 1 302 ? -27.827 3.080 52.164 1.00 60.97 302 MET A O 1
ATOM 2336 N N . GLN A 1 303 ? -27.671 3.098 49.930 1.00 64.94 303 GLN A N 1
ATOM 2337 C CA . GLN A 1 303 ? -28.585 4.233 49.734 1.00 64.94 303 GLN A CA 1
ATOM 2338 C C . GLN A 1 303 ? -30.037 3.849 50.038 1.00 64.94 303 GLN A C 1
ATOM 2340 O O . GLN A 1 303 ? -30.751 4.605 50.695 1.00 64.94 303 GLN A O 1
ATOM 2345 N N . VAL A 1 304 ? -30.463 2.643 49.641 1.00 66.00 304 VAL A N 1
ATOM 2346 C CA . VAL A 1 304 ? -31.796 2.118 49.986 1.00 66.00 304 VAL A CA 1
ATOM 2347 C C . VAL A 1 304 ? -31.938 1.971 51.502 1.00 66.00 304 VAL A C 1
ATOM 2349 O O . VAL A 1 304 ? -32.937 2.405 52.075 1.00 66.00 304 VAL A O 1
ATOM 2352 N N . LEU A 1 305 ? -30.918 1.431 52.176 1.00 69.00 305 LEU A N 1
ATOM 2353 C CA . LEU A 1 305 ? -30.902 1.310 53.634 1.00 69.00 305 LEU A CA 1
ATOM 2354 C C . LEU A 1 305 ? -30.940 2.682 54.330 1.00 69.00 305 LEU A C 1
ATOM 2356 O O . LEU A 1 305 ? -31.658 2.842 55.315 1.00 69.00 305 LEU A O 1
ATOM 2360 N N . GLN A 1 306 ? -30.220 3.682 53.808 1.00 69.12 306 GLN A N 1
ATOM 2361 C CA . GLN A 1 306 ? -30.266 5.056 54.319 1.00 69.12 306 GLN A CA 1
ATOM 2362 C C . GLN A 1 306 ? -31.663 5.672 54.189 1.00 69.12 306 GLN A C 1
ATOM 2364 O O . GLN A 1 306 ? -32.165 6.234 55.161 1.00 69.12 306 GLN A O 1
ATOM 2369 N N . ILE A 1 307 ? -32.319 5.528 53.034 1.00 71.69 307 ILE A N 1
ATOM 2370 C CA . ILE A 1 307 ? -33.687 6.028 52.821 1.00 71.69 307 ILE A CA 1
ATOM 2371 C C . ILE A 1 307 ? -34.659 5.365 53.804 1.00 71.69 307 ILE A C 1
ATOM 2373 O O . ILE A 1 307 ? -35.437 6.058 54.462 1.00 71.69 307 ILE A O 1
ATOM 2377 N N . VAL A 1 308 ? -34.574 4.042 53.978 1.00 72.62 308 VAL A N 1
ATOM 2378 C CA . VAL A 1 308 ? -35.414 3.305 54.936 1.00 72.62 308 VAL A CA 1
ATOM 2379 C C . VAL A 1 308 ? -35.179 3.791 56.370 1.00 72.62 308 VAL A C 1
ATOM 2381 O O . VAL A 1 308 ? -36.143 4.037 57.097 1.00 72.62 308 VAL A O 1
ATOM 2384 N N . LEU A 1 309 ? -33.923 3.999 56.777 1.00 74.94 309 LEU A N 1
ATOM 2385 C CA . LEU A 1 309 ? -33.587 4.529 58.103 1.00 74.94 309 LEU A CA 1
ATOM 2386 C C . LEU A 1 309 ? -34.139 5.946 58.322 1.00 74.94 309 LEU A C 1
ATOM 2388 O O . LEU A 1 309 ? -34.685 6.221 59.393 1.00 74.94 309 LEU A O 1
ATOM 2392 N N . TYR A 1 310 ? -34.072 6.825 57.317 1.00 75.75 310 TYR A N 1
ATOM 2393 C CA . TYR A 1 310 ? -34.669 8.162 57.395 1.00 75.75 310 TYR A CA 1
ATOM 2394 C C . TYR A 1 310 ? -36.196 8.113 57.522 1.00 75.75 310 TYR A C 1
ATOM 2396 O O . TYR A 1 310 ? -36.763 8.849 58.332 1.00 75.75 310 TYR A O 1
ATOM 2404 N N . CYS A 1 311 ? -36.869 7.218 56.793 1.00 72.38 311 CYS A N 1
ATOM 2405 C CA . CYS A 1 311 ? -38.315 7.024 56.914 1.00 72.38 311 CYS A CA 1
ATOM 2406 C C . CYS A 1 311 ? -38.720 6.521 58.310 1.00 72.38 311 CYS A C 1
ATOM 2408 O O . CYS A 1 311 ? -39.685 7.025 58.888 1.00 72.38 311 CYS A O 1
ATOM 2410 N N . VAL A 1 312 ? -37.967 5.577 58.887 1.00 76.44 312 VAL A N 1
ATOM 2411 C CA . VAL A 1 312 ? -38.213 5.069 60.250 1.00 76.44 312 VAL A CA 1
ATOM 2412 C C . VAL A 1 312 ? -37.975 6.160 61.298 1.00 76.44 312 VAL A C 1
ATOM 2414 O O . VAL A 1 312 ? -38.782 6.315 62.219 1.00 76.44 312 VAL A O 1
ATOM 2417 N N . ALA A 1 313 ? -36.918 6.962 61.150 1.00 72.69 313 ALA A N 1
ATOM 2418 C CA . ALA A 1 313 ? -36.638 8.081 62.047 1.00 72.69 313 ALA A CA 1
ATOM 2419 C C . ALA A 1 313 ? -37.739 9.156 61.992 1.00 72.69 313 ALA A C 1
ATOM 2421 O O . ALA A 1 313 ? -38.190 9.630 63.036 1.00 72.69 313 ALA A O 1
ATOM 2422 N N . ALA A 1 314 ? -38.231 9.491 60.794 1.00 67.19 314 ALA A N 1
ATOM 2423 C CA . ALA A 1 314 ? -39.322 10.445 60.610 1.00 67.19 314 ALA A CA 1
ATOM 2424 C C . ALA A 1 314 ? -40.639 9.945 61.231 1.00 67.19 314 ALA A C 1
ATOM 2426 O O . ALA A 1 314 ? -41.293 10.687 61.964 1.00 67.19 314 ALA A O 1
ATOM 2427 N N . ALA A 1 315 ? -41.000 8.675 61.016 1.00 70.31 315 ALA A N 1
ATOM 2428 C CA . ALA A 1 315 ? -42.187 8.073 61.628 1.00 70.31 315 ALA A CA 1
ATOM 2429 C C . ALA A 1 315 ? -42.098 8.048 63.166 1.00 70.31 315 ALA A C 1
ATOM 2431 O O . ALA A 1 315 ? -43.073 8.348 63.860 1.00 70.31 315 ALA A O 1
ATOM 2432 N N . SER A 1 316 ? -40.909 7.765 63.704 1.00 69.81 316 SER A N 1
ATOM 2433 C CA . SER A 1 316 ? -40.651 7.762 65.149 1.00 69.81 316 SER A CA 1
ATOM 2434 C C . SER A 1 316 ? -40.764 9.165 65.754 1.00 69.81 316 SER A C 1
ATOM 2436 O O . SER A 1 316 ? -41.368 9.337 66.812 1.00 69.81 316 SER A O 1
ATOM 2438 N N . ALA A 1 317 ? -40.252 10.189 65.065 1.00 69.31 317 ALA A N 1
ATOM 2439 C CA . ALA A 1 317 ? -40.377 11.580 65.493 1.00 69.31 317 ALA A CA 1
ATOM 2440 C C . ALA A 1 317 ? -41.845 12.040 65.529 1.00 69.31 317 ALA A C 1
ATOM 2442 O O . ALA A 1 317 ? -42.268 12.671 66.498 1.00 69.31 317 ALA A O 1
ATOM 2443 N N . VAL A 1 318 ? -42.648 11.666 64.526 1.00 70.81 318 VAL A N 1
ATOM 2444 C CA . VAL A 1 318 ? -44.090 11.961 64.500 1.00 70.81 318 VAL A CA 1
ATOM 2445 C C . VAL A 1 318 ? -44.816 11.275 65.662 1.00 70.81 318 VAL A C 1
ATOM 2447 O O . VAL A 1 318 ? -45.617 11.917 66.339 1.00 70.81 318 VAL A O 1
ATOM 2450 N N . ALA A 1 319 ? -44.505 10.010 65.958 1.00 64.62 319 ALA A N 1
ATOM 2451 C CA . ALA A 1 319 ? -45.102 9.292 67.086 1.00 64.62 319 ALA A CA 1
ATOM 2452 C C . ALA A 1 319 ? -44.780 9.946 68.443 1.00 64.62 319 ALA A C 1
ATOM 2454 O O . ALA A 1 319 ? -45.665 10.082 69.289 1.00 64.62 319 ALA A O 1
ATOM 2455 N N . ILE A 1 320 ? -43.541 10.412 68.636 1.00 69.69 320 ILE A N 1
ATOM 2456 C CA . ILE A 1 320 ? -43.126 11.132 69.851 1.00 69.69 320 ILE A CA 1
ATOM 2457 C C . ILE A 1 320 ? -43.873 12.468 69.977 1.00 69.69 320 ILE A C 1
ATOM 2459 O O . ILE A 1 320 ? -44.374 12.792 71.053 1.00 69.69 320 ILE A O 1
ATOM 2463 N N . VAL A 1 321 ? -44.006 13.226 68.885 1.00 66.88 321 VAL A N 1
ATOM 2464 C CA . VAL A 1 321 ? -44.745 14.500 68.877 1.00 66.88 321 VAL A CA 1
ATOM 2465 C C . VAL A 1 321 ? -46.228 14.286 69.198 1.00 66.88 321 VAL A C 1
ATOM 2467 O O . VAL A 1 321 ? -46.797 15.035 69.992 1.00 66.88 321 VAL A O 1
ATOM 2470 N N . VAL A 1 322 ? -46.851 13.237 68.654 1.00 66.06 322 VAL A N 1
ATOM 2471 C CA . VAL A 1 322 ? -48.246 12.881 68.966 1.00 66.06 322 VAL A CA 1
ATOM 2472 C C . VAL A 1 322 ? -48.402 12.497 70.441 1.00 66.06 322 VAL A C 1
ATOM 2474 O O . VAL A 1 322 ? -49.326 12.977 71.095 1.00 66.06 322 VAL A O 1
ATOM 2477 N N . LEU A 1 323 ? -47.485 11.702 70.999 1.00 62.50 323 LEU A N 1
ATOM 2478 C CA . LEU A 1 323 ? -47.517 11.318 72.417 1.00 62.50 323 LEU A CA 1
ATOM 2479 C C . LEU A 1 323 ? -47.328 12.510 73.369 1.00 62.50 323 LEU A C 1
ATOM 2481 O O . LEU A 1 323 ? -47.906 12.513 74.452 1.00 62.50 323 LEU A O 1
ATOM 2485 N N . LEU A 1 324 ? -46.565 13.531 72.971 1.00 62.88 324 LEU A N 1
ATOM 2486 C CA . LEU A 1 324 ? -46.374 14.750 73.765 1.00 62.88 324 LEU A 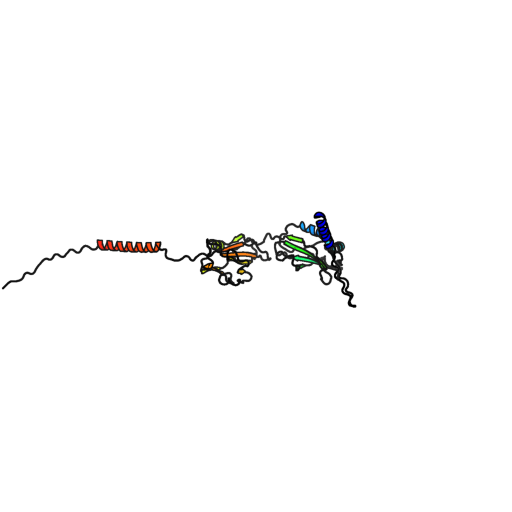CA 1
ATOM 2487 C C . LEU A 1 324 ? -47.557 15.730 73.669 1.00 62.88 324 LEU A C 1
ATOM 2489 O O . LEU A 1 324 ? -47.796 16.492 74.606 1.00 62.88 324 LEU A O 1
ATOM 2493 N N . LEU A 1 325 ? -48.305 15.722 72.559 1.00 60.94 325 LEU A N 1
ATOM 2494 C CA . LEU A 1 325 ? -49.439 16.630 72.328 1.00 60.94 325 LEU A CA 1
ATOM 2495 C C . LEU A 1 325 ? -50.788 16.074 72.809 1.00 60.94 325 LEU A C 1
ATOM 2497 O O . LEU A 1 325 ? -51.709 16.848 73.084 1.00 60.94 325 LEU A O 1
ATOM 2501 N N . VAL A 1 326 ? -50.924 14.755 72.962 1.00 59.06 326 VAL A N 1
ATOM 2502 C CA . VAL A 1 326 ? -52.113 14.152 73.574 1.00 59.06 326 VAL A CA 1
ATOM 2503 C C . VAL A 1 326 ? -52.006 14.276 75.095 1.00 59.06 326 VAL A C 1
ATOM 2505 O O . VAL A 1 326 ? -51.341 13.488 75.762 1.00 59.06 326 VAL A O 1
ATOM 2508 N N . LYS A 1 327 ? -52.695 15.266 75.679 1.00 55.50 327 LYS A N 1
ATOM 2509 C CA . LYS A 1 327 ? -52.881 15.323 77.138 1.00 55.50 327 LYS A CA 1
ATOM 2510 C C . LYS A 1 327 ? -53.556 14.029 77.619 1.00 55.50 327 LYS A C 1
ATOM 2512 O O . LYS A 1 327 ? -54.553 13.625 77.014 1.00 55.50 327 LYS A O 1
ATOM 2517 N N . PRO A 1 328 ? -53.103 13.415 78.727 1.00 54.19 328 PRO A N 1
ATOM 2518 C CA . PRO A 1 328 ? -53.820 12.291 79.312 1.00 54.19 328 PRO A CA 1
ATOM 2519 C C . PRO A 1 328 ? -55.242 12.744 79.666 1.00 54.19 328 PRO A C 1
ATOM 2521 O O . PRO A 1 328 ? -55.433 13.750 80.357 1.00 54.19 328 PRO A O 1
ATOM 2524 N N . LYS A 1 329 ? -56.256 12.026 79.163 1.00 47.62 329 LYS A N 1
ATOM 2525 C CA . LYS A 1 329 ? -57.647 12.227 79.587 1.00 47.62 329 LYS A CA 1
ATOM 2526 C C . LYS A 1 329 ? -57.698 12.027 81.101 1.00 47.62 329 LYS A C 1
ATOM 2528 O O . LYS A 1 329 ? -57.392 10.941 81.587 1.00 47.62 329 LYS A O 1
ATOM 2533 N N . LYS A 1 330 ? -58.081 13.072 81.842 1.00 44.31 330 LYS A N 1
ATOM 2534 C CA . LYS A 1 330 ? -58.432 12.939 83.259 1.00 44.31 330 LYS A CA 1
ATOM 2535 C C . LYS A 1 330 ? -59.547 11.900 83.376 1.00 44.31 330 LYS A C 1
ATOM 2537 O O . LYS A 1 330 ? -60.546 11.996 82.661 1.00 44.31 330 LYS A O 1
ATOM 2542 N N . ALA A 1 331 ? -59.350 10.924 84.259 1.00 49.22 331 ALA A N 1
ATOM 2543 C CA . ALA A 1 331 ? -60.403 10.015 84.679 1.00 49.22 331 ALA A CA 1
ATOM 2544 C C . ALA A 1 331 ? -61.595 10.844 85.179 1.00 49.22 331 ALA A C 1
ATOM 2546 O O . ALA A 1 331 ? -61.421 11.827 85.898 1.00 49.22 331 ALA A O 1
ATOM 2547 N N . THR A 1 332 ? -62.790 10.499 84.714 1.00 38.69 332 THR A N 1
ATOM 2548 C CA . THR A 1 332 ? -64.028 11.162 85.113 1.00 38.69 332 THR A CA 1
ATOM 2549 C C . THR A 1 332 ? -64.391 10.667 86.506 1.00 38.69 332 THR A C 1
ATOM 2551 O O . THR A 1 332 ? -64.700 9.489 86.674 1.00 38.69 332 THR A O 1
ATOM 2554 N N . ASP A 1 333 ? -64.319 11.556 87.495 1.00 39.12 333 ASP A N 1
ATOM 2555 C CA . ASP A 1 333 ? -64.846 11.315 88.834 1.00 39.12 333 ASP A CA 1
ATOM 2556 C C . ASP A 1 333 ? -66.357 11.062 88.749 1.00 39.12 333 ASP A C 1
ATOM 2558 O O . ASP A 1 333 ? -67.122 11.870 88.218 1.00 39.12 333 ASP A O 1
ATOM 2562 N N . SER A 1 334 ? -66.789 9.923 89.282 1.00 42.88 334 SER A N 1
ATOM 2563 C CA . SER A 1 334 ? -68.185 9.644 89.587 1.00 42.88 334 SER A CA 1
ATOM 2564 C C . SER A 1 334 ? -68.630 10.512 90.764 1.00 42.88 334 SER A C 1
ATOM 2566 O O . SER A 1 334 ? -68.116 10.343 91.871 1.00 42.88 334 SER A O 1
ATOM 2568 N N . VAL A 1 335 ? -69.620 11.385 90.567 1.00 37.34 335 VAL A N 1
ATOM 2569 C CA . VAL A 1 335 ? -70.382 11.971 91.678 1.00 37.34 335 VAL A CA 1
ATOM 2570 C C . VAL A 1 335 ? -71.874 11.782 91.428 1.00 37.34 335 VAL A C 1
ATOM 2572 O O . VAL A 1 335 ? -72.420 12.189 90.406 1.00 37.34 335 VAL A O 1
ATOM 2575 N N . ASN A 1 336 ? -72.476 11.111 92.410 1.00 40.19 336 ASN A N 1
ATOM 2576 C CA . ASN A 1 336 ? -73.882 10.792 92.608 1.00 40.19 336 ASN A CA 1
ATOM 2577 C C . ASN A 1 336 ? -74.849 11.948 92.336 1.00 40.19 336 ASN A C 1
ATOM 2579 O O . ASN A 1 336 ? -74.598 13.082 92.735 1.00 40.19 336 ASN A O 1
ATOM 2583 N N . ASN A 1 337 ? -76.032 11.587 91.841 1.00 36.28 337 ASN A N 1
ATOM 2584 C CA . ASN A 1 337 ? -77.296 11.970 92.467 1.00 36.28 337 ASN A CA 1
ATOM 2585 C C . ASN A 1 337 ? -78.400 11.028 91.976 1.00 36.28 337 ASN A C 1
ATOM 2587 O O . ASN A 1 337 ? -78.851 11.151 90.842 1.00 36.28 337 ASN A O 1
ATOM 2591 N N . ASP A 1 338 ? -78.867 10.135 92.848 1.00 37.00 338 ASP A N 1
ATOM 2592 C CA . ASP A 1 338 ? -80.283 9.784 92.824 1.00 37.00 338 ASP A CA 1
ATOM 2593 C C . ASP A 1 338 ? -80.835 9.830 94.248 1.00 37.00 338 ASP A C 1
ATOM 2595 O O . ASP A 1 338 ? -80.457 9.073 95.145 1.00 37.00 338 ASP A O 1
ATOM 2599 N N . SER A 1 339 ? -81.684 10.825 94.454 1.00 39.16 339 SER A N 1
ATOM 2600 C CA . SER A 1 339 ? -82.468 11.052 95.650 1.00 39.16 339 SER A CA 1
ATOM 2601 C C . SER A 1 339 ? -83.910 10.697 95.313 1.00 39.16 339 SER A C 1
ATOM 2603 O O . SER A 1 339 ? -84.558 11.450 94.585 1.00 39.16 339 SER A O 1
ATOM 2605 N N . GLY A 1 340 ? -84.463 9.622 95.883 1.00 35.53 340 GLY A N 1
ATOM 2606 C CA . GLY A 1 340 ? -85.902 9.410 95.732 1.00 35.53 340 GLY A CA 1
ATOM 2607 C C . GLY A 1 340 ? -86.515 8.105 96.233 1.00 35.53 340 GLY A C 1
ATOM 2608 O O . GLY A 1 340 ? -86.799 7.224 95.441 1.00 35.53 340 GLY A O 1
ATOM 2609 N N . LYS A 1 341 ? -86.914 8.124 97.514 1.00 36.97 341 LYS A N 1
ATOM 2610 C CA . LYS A 1 341 ? -88.173 7.567 98.074 1.00 36.97 341 LYS A CA 1
ATOM 2611 C C . LYS A 1 341 ? -88.340 6.054 98.326 1.00 36.97 341 LYS A C 1
ATOM 2613 O O . LYS A 1 341 ? -88.799 5.295 97.489 1.00 36.97 341 LYS A O 1
ATOM 2618 N N . SER A 1 342 ? -88.120 5.716 99.601 1.00 34.09 342 SER A N 1
ATOM 2619 C CA . SER A 1 342 ? -89.079 5.245 100.632 1.00 34.09 342 SER A CA 1
ATOM 2620 C C . SER A 1 342 ? -90.176 4.200 100.341 1.00 34.09 342 SER A C 1
ATOM 2622 O O . SER A 1 342 ? -91.024 4.396 99.474 1.00 34.09 342 SER A O 1
ATOM 2624 N N . ASN A 1 343 ? -90.302 3.321 101.349 1.00 37.12 343 ASN A N 1
ATOM 2625 C CA . ASN A 1 343 ? -91.477 2.603 101.878 1.00 37.12 343 ASN A CA 1
ATOM 2626 C C . ASN A 1 343 ? -91.928 1.334 101.136 1.00 37.12 343 ASN A C 1
ATOM 2628 O O . ASN A 1 343 ? -92.669 1.415 100.162 1.00 37.12 343 ASN A O 1
ATOM 2632 N N . LYS A 1 344 ? -91.680 0.155 101.718 1.00 37.47 344 LYS A N 1
ATOM 2633 C CA . LYS A 1 344 ? -92.473 -0.442 102.808 1.00 37.47 344 LYS A CA 1
ATOM 2634 C C . LYS A 1 344 ? -91.724 -1.600 103.458 1.00 37.47 344 LYS A C 1
ATOM 2636 O O . LYS A 1 344 ? -90.921 -2.227 102.735 1.00 37.47 344 LYS A O 1
#

Secondary structure (DSSP, 8-state):
-HHHHHHHHHHHHHHTTS-------PPP-SS---PPPP--EE-TTHHHHHHGGGG---EE--EEE----GGGG-HHHHHHHEET----BPPPPTT--TTS-TT-B-TT--EEEEEEE-TTS-TTSS--EEE-TTSPEEE-SSEEEEEEEEEE-TT--EEEEPPPEEEEEE-TT---EEEE-HHHHHHHHH-EETT-EEEPP--EEES--S--EEEEEEEEEETTEE-SS-SEETTT-PBPTT-TTTB-TTSEEE--GGG--GGG---EEEEEEEE-TT-PBPPPEEEEE-EE--------HHHHHHHHHHHHHHHHHHHHHHHHHSPPPPP-------------

Radius of gyration: 44.09 Å; chains: 1; bounding box: 134×62×146 Å

pLDDT: mean 74.08, std 19.38, range [30.27, 97.88]

Organism: NCBI:txid2840822